Protein AF-S5U6A1-F1 (afdb_monomer_lite)

Sequence (228 aa):
MENITKESRNKNKINNNYIAGLVHADGTFTAPLIKGKNKLYINPRFILTQHIMNKDIINEIKRLLNDKGHIKYQTNNIMKYTITNIEDIIKIILPIFDKYQVRSNKYYSYLKFKLLVKIIYYEKPIYKSSLWLFTIILSRLINPNIKLSKQIRYLNKEEIKMIENKELPLDIDYKNIINKYCPELNIIIKDNNIPLNIYNNQIKIKNSQELNIDFIKGLFDSDGSNLV

InterPro domains:
  IPR004860 Homing endonuclease, LAGLIDADG domain [PF00961] (19-114)
  IPR027434 Homing endonuclease [G3DSA:3.10.28.10] (9-145)
  IPR027434 Homing endonuclease [SSF55608] (12-137)
  IPR051289 LAGLIDADG Homing Endonuclease [PTHR36181] (7-225)

pLDDT: mean 85.26, std 17.42, range [31.02, 98.75]

Organism: NCBI:txid49330

Structure (mmCIF, N/CA/C/O backbone):
data_AF-S5U6A1-F1
#
_entry.id   AF-S5U6A1-F1
#
loop_
_atom_site.group_PDB
_atom_site.id
_atom_site.type_symbol
_atom_site.label_atom_id
_atom_site.label_alt_id
_atom_site.label_comp_id
_atom_site.label_asym_id
_atom_site.label_entity_id
_atom_site.label_seq_id
_atom_site.pdbx_PDB_ins_code
_atom_site.Cartn_x
_atom_site.Cartn_y
_atom_site.Cartn_z
_atom_site.occupancy
_atom_site.B_iso_or_equiv
_atom_site.auth_seq_id
_atom_site.auth_comp_id
_atom_site.auth_asym_id
_atom_site.auth_atom_id
_atom_site.pdbx_PDB_model_num
ATOM 1 N N . MET A 1 1 ? 42.388 -3.725 -34.557 1.00 38.50 1 MET A N 1
ATOM 2 C CA . MET A 1 1 ? 41.781 -3.601 -33.215 1.00 38.50 1 MET A CA 1
ATOM 3 C C . MET A 1 1 ? 40.552 -2.733 -33.375 1.00 38.50 1 MET A C 1
ATOM 5 O O . MET A 1 1 ? 40.643 -1.515 -33.313 1.00 38.50 1 MET A O 1
ATOM 9 N N . GLU A 1 2 ? 39.449 -3.364 -33.765 1.00 31.61 2 GLU A N 1
ATOM 10 C CA . GLU A 1 2 ? 38.198 -2.677 -34.074 1.00 31.61 2 GLU A CA 1
ATOM 11 C C . GLU A 1 2 ? 37.438 -2.364 -32.790 1.00 31.61 2 GLU A C 1
ATOM 13 O O . GLU A 1 2 ? 37.335 -3.184 -31.878 1.00 31.61 2 GLU A O 1
ATOM 18 N N . ASN A 1 3 ? 36.945 -1.130 -32.741 1.00 33.66 3 ASN A N 1
ATOM 19 C CA . ASN A 1 3 ? 36.128 -0.583 -31.677 1.00 33.66 3 ASN A CA 1
ATOM 20 C C . ASN A 1 3 ? 34.895 -1.460 -31.455 1.00 33.66 3 ASN A C 1
ATOM 22 O O . ASN A 1 3 ? 34.027 -1.547 -32.324 1.00 33.66 3 ASN A O 1
ATOM 26 N N . ILE A 1 4 ? 34.808 -2.047 -30.261 1.00 41.88 4 ILE A N 1
ATOM 27 C CA . ILE A 1 4 ? 33.593 -2.670 -29.743 1.00 41.88 4 ILE A CA 1
ATOM 28 C C . ILE A 1 4 ? 32.562 -1.549 -29.618 1.00 41.88 4 ILE A C 1
ATOM 30 O O . ILE A 1 4 ? 32.569 -0.732 -28.694 1.00 41.88 4 ILE A O 1
ATOM 34 N N . THR A 1 5 ? 31.728 -1.460 -30.644 1.00 40.75 5 THR A N 1
ATOM 35 C CA . THR A 1 5 ? 30.550 -0.617 -30.698 1.00 40.75 5 THR A CA 1
ATOM 36 C C . THR A 1 5 ? 29.682 -0.927 -29.486 1.00 40.75 5 THR A C 1
ATOM 38 O O . THR A 1 5 ? 29.486 -2.086 -29.129 1.00 40.75 5 THR A O 1
ATOM 41 N N . LYS A 1 6 ? 29.171 0.134 -28.844 1.00 43.28 6 LYS A N 1
ATOM 42 C CA . LYS A 1 6 ? 28.025 0.075 -27.932 1.00 43.28 6 LYS A CA 1
ATOM 43 C C . LYS A 1 6 ? 27.010 -0.885 -28.538 1.00 43.28 6 LYS A C 1
A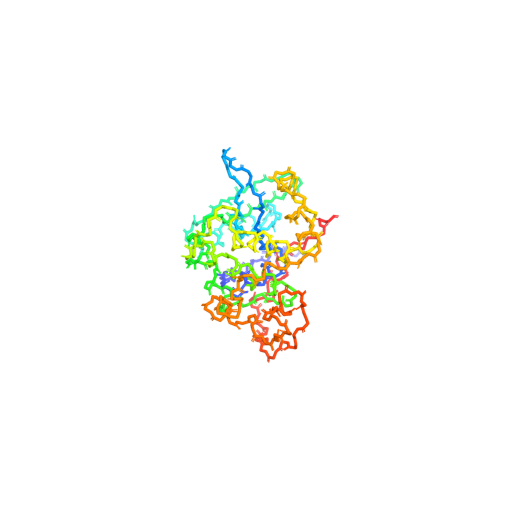TOM 45 O O . LYS A 1 6 ? 26.369 -0.523 -29.525 1.00 43.28 6 LYS A O 1
ATOM 50 N N . GLU A 1 7 ? 26.893 -2.078 -27.961 1.00 39.03 7 GLU A N 1
ATOM 51 C CA . GLU A 1 7 ? 25.826 -3.003 -28.298 1.00 39.03 7 GLU A CA 1
ATOM 52 C C . GLU A 1 7 ? 24.530 -2.203 -28.271 1.00 39.03 7 GLU A C 1
ATOM 54 O O . GLU A 1 7 ? 24.163 -1.580 -27.266 1.00 39.03 7 GLU A O 1
ATOM 59 N N . SER A 1 8 ? 23.870 -2.157 -29.423 1.00 36.78 8 SER A N 1
ATOM 60 C CA . SER A 1 8 ? 22.500 -1.710 -29.517 1.00 36.78 8 SER A CA 1
ATOM 61 C C . SER A 1 8 ? 21.725 -2.517 -28.486 1.00 36.78 8 SER A C 1
ATOM 63 O O . SER A 1 8 ? 21.493 -3.710 -28.691 1.00 36.78 8 SER A O 1
ATOM 65 N N . ARG A 1 9 ? 21.348 -1.894 -27.362 1.00 44.72 9 ARG A N 1
ATOM 66 C CA . ARG A 1 9 ? 20.332 -2.453 -26.474 1.00 44.72 9 ARG A CA 1
ATOM 67 C C . ARG A 1 9 ? 19.135 -2.707 -27.372 1.00 44.72 9 ARG A C 1
ATOM 69 O O . ARG A 1 9 ? 18.449 -1.759 -27.756 1.00 44.72 9 ARG A O 1
ATOM 76 N N . ASN A 1 10 ? 18.940 -3.962 -27.773 1.00 43.06 10 ASN A N 1
ATOM 77 C CA . ASN A 1 10 ? 17.713 -4.409 -28.401 1.00 43.06 10 ASN A CA 1
ATOM 78 C C . ASN A 1 10 ? 16.609 -3.843 -27.513 1.00 43.06 10 ASN A C 1
ATOM 80 O O . ASN A 1 10 ? 16.556 -4.191 -26.332 1.00 43.06 10 ASN A O 1
ATOM 84 N N . LYS A 1 11 ? 15.816 -2.897 -28.037 1.00 52.03 11 LYS A N 1
ATOM 85 C CA . LYS A 1 11 ? 14.650 -2.334 -27.350 1.00 52.03 11 LYS A CA 1
ATOM 86 C C . LYS A 1 11 ? 13.651 -3.474 -27.180 1.00 52.03 11 LYS A C 1
ATOM 88 O O . LYS A 1 11 ? 12.694 -3.602 -27.937 1.00 52.03 11 LYS A O 1
ATOM 93 N N . ASN A 1 12 ? 13.917 -4.355 -26.222 1.00 56.88 12 ASN A N 1
ATOM 94 C CA . ASN A 1 12 ? 12.962 -5.320 -25.734 1.00 56.88 12 ASN A CA 1
ATOM 95 C C . ASN A 1 12 ? 11.802 -4.480 -25.221 1.00 56.88 12 ASN A C 1
ATOM 97 O O . ASN A 1 12 ? 11.962 -3.705 -24.281 1.00 56.88 12 ASN A O 1
ATOM 101 N N . LYS A 1 13 ? 10.672 -4.565 -25.919 1.00 76.12 13 LYS A N 1
ATOM 102 C CA . LYS A 1 13 ? 9.464 -3.814 -25.601 1.00 76.12 13 LYS A CA 1
ATOM 103 C C . LYS A 1 13 ? 9.119 -4.057 -24.133 1.00 76.12 13 LYS A C 1
ATOM 105 O O . LYS A 1 13 ? 8.808 -5.193 -23.770 1.00 76.12 13 LYS A O 1
ATOM 110 N N . ILE A 1 14 ? 9.177 -3.012 -23.305 1.00 88.75 14 ILE A N 1
ATOM 111 C CA . ILE A 1 14 ? 8.782 -3.114 -21.902 1.00 88.75 14 ILE A CA 1
ATOM 112 C C . ILE A 1 14 ? 7.325 -3.578 -21.874 1.00 88.75 14 ILE A C 1
ATOM 114 O O . ILE A 1 14 ? 6.446 -2.993 -22.508 1.00 88.75 14 ILE A O 1
ATOM 118 N N . ASN A 1 15 ? 7.073 -4.678 -21.173 1.00 92.56 15 ASN A N 1
ATOM 119 C CA . ASN A 1 15 ? 5.747 -5.262 -21.031 1.00 92.56 15 ASN A CA 1
ATOM 120 C C . ASN A 1 15 ? 5.447 -5.562 -19.558 1.00 92.56 15 ASN A C 1
ATOM 122 O O . ASN A 1 15 ? 6.286 -5.374 -18.678 1.00 92.56 15 ASN A O 1
ATOM 126 N N . ASN A 1 16 ? 4.241 -6.043 -19.270 1.00 94.06 16 ASN A N 1
ATOM 127 C CA . ASN A 1 16 ? 3.821 -6.262 -17.887 1.00 94.06 16 ASN A CA 1
ATOM 128 C C . ASN A 1 16 ? 4.604 -7.380 -17.171 1.00 94.06 16 ASN A C 1
ATOM 130 O O . ASN A 1 16 ? 4.762 -7.298 -15.956 1.00 94.06 16 ASN A O 1
ATOM 134 N N . ASN A 1 17 ? 5.139 -8.382 -17.887 1.00 92.75 17 ASN A N 1
ATOM 135 C CA . ASN A 1 17 ? 6.039 -9.377 -17.285 1.00 92.75 17 ASN A CA 1
ATOM 136 C C . ASN A 1 17 ? 7.355 -8.723 -16.852 1.00 92.75 17 ASN A C 1
ATOM 138 O O . ASN A 1 17 ? 7.804 -8.949 -15.730 1.00 92.75 17 ASN A O 1
ATOM 142 N N . TYR A 1 18 ? 7.928 -7.871 -17.707 1.00 94.00 18 TYR A N 1
ATOM 143 C CA . TYR A 1 18 ? 9.113 -7.081 -17.377 1.00 94.00 18 TYR A CA 1
ATOM 144 C C . TYR A 1 18 ? 8.873 -6.166 -16.175 1.00 94.00 18 TYR A C 1
ATOM 146 O O . TYR A 1 18 ? 9.650 -6.181 -15.223 1.00 94.00 18 TYR A O 1
ATOM 154 N N . ILE A 1 19 ? 7.756 -5.430 -16.164 1.00 94.44 19 ILE A N 1
ATOM 155 C CA . ILE A 1 19 ? 7.379 -4.572 -15.031 1.00 94.44 19 ILE A CA 1
ATOM 156 C C . ILE A 1 19 ? 7.241 -5.404 -13.752 1.00 94.44 19 ILE A C 1
ATOM 158 O O . ILE A 1 19 ? 7.715 -4.980 -12.700 1.00 94.44 19 ILE A O 1
ATOM 162 N N . ALA A 1 20 ? 6.638 -6.595 -13.823 1.00 94.00 20 ALA A N 1
ATOM 163 C CA . ALA A 1 20 ? 6.532 -7.489 -12.675 1.00 94.00 20 ALA A CA 1
ATOM 164 C C . ALA A 1 20 ? 7.900 -7.954 -12.159 1.00 94.00 20 ALA A C 1
ATOM 166 O O . ALA A 1 20 ? 8.097 -7.983 -10.944 1.00 94.00 20 ALA A O 1
ATOM 167 N N . GLY A 1 21 ? 8.849 -8.249 -13.051 1.00 93.19 21 GLY A N 1
ATOM 168 C CA . GLY A 1 21 ? 10.236 -8.568 -12.702 1.00 93.19 21 GLY A CA 1
ATOM 169 C C . GLY A 1 21 ? 10.947 -7.415 -12.000 1.00 93.19 21 GLY A C 1
ATOM 170 O O . GLY A 1 21 ? 11.469 -7.574 -10.897 1.00 93.19 21 GLY A O 1
ATOM 171 N N . LEU A 1 22 ? 10.867 -6.222 -12.587 1.00 93.62 22 LEU A N 1
ATOM 172 C CA . LEU A 1 22 ? 11.492 -5.016 -12.049 1.00 93.62 22 LEU A CA 1
ATOM 173 C C . LEU A 1 22 ? 10.898 -4.618 -10.693 1.00 93.62 22 LEU A C 1
ATOM 175 O O . LEU A 1 22 ? 11.612 -4.291 -9.748 1.00 93.62 22 LEU A O 1
ATOM 179 N N . VAL A 1 23 ? 9.575 -4.714 -10.546 1.00 94.62 23 VAL A N 1
ATOM 180 C CA . VAL A 1 23 ? 8.892 -4.481 -9.267 1.00 94.62 23 VAL A CA 1
ATOM 181 C C . VAL A 1 23 ? 9.217 -5.579 -8.262 1.00 94.62 23 VAL A C 1
ATOM 183 O O . VAL A 1 23 ? 9.307 -5.295 -7.064 1.00 94.62 23 VAL A O 1
ATOM 186 N N . HIS A 1 24 ? 9.429 -6.820 -8.706 1.00 92.44 24 HIS A N 1
ATOM 187 C CA . HIS A 1 24 ? 9.859 -7.899 -7.824 1.00 92.44 24 HIS A CA 1
ATOM 188 C C . HIS A 1 24 ? 11.199 -7.593 -7.151 1.00 92.44 24 HIS A C 1
ATOM 190 O O . HIS A 1 24 ? 11.307 -7.832 -5.949 1.00 92.44 24 HIS A O 1
ATOM 196 N N . ALA A 1 25 ? 12.139 -6.969 -7.857 1.00 91.19 25 ALA A N 1
ATOM 197 C CA . ALA A 1 25 ? 13.358 -6.440 -7.257 1.00 91.19 25 ALA A CA 1
ATOM 198 C C . ALA A 1 25 ? 13.114 -5.137 -6.478 1.00 91.19 25 ALA A C 1
ATOM 200 O O . ALA A 1 25 ? 13.049 -5.162 -5.249 1.00 91.19 25 ALA A O 1
ATOM 201 N N . ASP A 1 26 ? 12.834 -4.029 -7.167 1.00 92.25 26 ASP A N 1
ATOM 202 C CA . ASP A 1 26 ? 12.970 -2.672 -6.603 1.00 92.25 26 ASP A CA 1
ATOM 203 C C . ASP A 1 26 ? 11.634 -1.948 -6.348 1.00 92.25 26 ASP A C 1
ATOM 205 O O . ASP A 1 26 ? 11.569 -0.790 -5.914 1.00 92.25 26 ASP A O 1
ATOM 209 N N . GLY A 1 27 ? 10.522 -2.636 -6.600 1.00 94.88 27 GLY A N 1
ATOM 210 C CA . GLY A 1 27 ? 9.183 -2.135 -6.321 1.00 94.88 27 GLY A CA 1
ATOM 211 C C . GLY A 1 27 ? 8.777 -2.262 -4.852 1.00 94.88 27 GLY A C 1
ATOM 212 O O . GLY A 1 27 ? 9.152 -3.201 -4.150 1.00 94.88 27 GLY A O 1
ATOM 213 N N . THR A 1 28 ? 7.953 -1.332 -4.380 1.00 95.38 28 THR A N 1
ATOM 214 C CA . THR A 1 28 ? 7.410 -1.295 -3.020 1.00 95.38 28 THR A CA 1
ATOM 215 C C . THR A 1 28 ? 5.904 -1.045 -3.053 1.00 95.38 28 THR A C 1
ATOM 217 O O . THR A 1 28 ? 5.439 -0.038 -3.589 1.00 95.38 28 THR A O 1
ATOM 220 N N . PHE A 1 29 ? 5.148 -1.927 -2.398 1.00 96.88 29 PHE A N 1
ATOM 221 C CA . PHE A 1 29 ? 3.757 -1.689 -2.018 1.00 96.88 29 PHE A CA 1
ATOM 222 C C . PHE A 1 29 ? 3.731 -1.218 -0.566 1.00 96.88 29 PHE A C 1
ATOM 224 O O . PHE A 1 29 ? 4.285 -1.876 0.311 1.00 96.88 29 PHE A O 1
ATOM 231 N N . THR A 1 30 ? 3.127 -0.067 -0.285 1.00 96.31 30 THR A N 1
ATOM 232 C CA . THR A 1 30 ? 3.070 0.478 1.078 1.00 96.31 30 THR A CA 1
ATOM 233 C C . THR A 1 30 ? 1.813 1.304 1.285 1.00 96.31 30 THR A C 1
ATOM 235 O O . THR A 1 30 ? 1.191 1.747 0.328 1.00 96.31 30 THR A O 1
ATOM 238 N N . ALA A 1 31 ? 1.417 1.524 2.532 1.00 96.44 31 ALA A N 1
ATOM 239 C CA . ALA A 1 31 ? 0.225 2.296 2.852 1.00 96.44 31 ALA A CA 1
ATOM 240 C C . ALA A 1 31 ? 0.443 3.112 4.139 1.00 96.44 31 ALA A C 1
ATOM 242 O O . ALA A 1 31 ? -0.136 2.800 5.174 1.00 96.44 31 ALA A O 1
ATOM 243 N N . PRO A 1 32 ? 1.332 4.122 4.131 1.00 95.12 32 PRO A N 1
ATOM 244 C CA . PRO A 1 32 ? 1.656 4.883 5.333 1.00 95.12 32 PRO A CA 1
ATOM 245 C C . PRO A 1 32 ? 0.431 5.557 5.966 1.00 95.12 32 PRO A C 1
ATOM 247 O O . PRO A 1 32 ? -0.435 6.092 5.269 1.00 95.12 32 PRO A O 1
ATOM 250 N N . LEU A 1 33 ? 0.427 5.600 7.301 1.00 95.19 33 LEU A N 1
ATOM 251 C CA . LEU A 1 33 ? -0.493 6.410 8.097 1.00 95.19 33 LEU A CA 1
ATOM 252 C C . LEU A 1 33 ? -0.087 7.884 8.023 1.00 95.19 33 LEU A C 1
ATOM 254 O O . LEU A 1 33 ? 1.026 8.247 8.421 1.00 95.19 33 LEU A O 1
ATOM 258 N N . ILE A 1 34 ? -0.998 8.722 7.536 1.00 94.94 34 ILE A N 1
ATOM 259 C CA . ILE A 1 34 ? -0.814 10.161 7.343 1.00 94.94 34 ILE A CA 1
ATOM 260 C C . ILE A 1 34 ? -1.782 10.923 8.245 1.00 94.94 34 ILE A C 1
ATOM 262 O O . ILE A 1 34 ? -2.936 10.529 8.419 1.00 94.94 34 ILE A O 1
ATOM 266 N N . LYS A 1 35 ? -1.318 12.047 8.798 1.00 94.88 35 LYS A N 1
ATOM 267 C CA . LYS A 1 35 ? -2.169 12.987 9.523 1.00 94.88 35 LYS A CA 1
ATOM 268 C C . LYS A 1 35 ? -2.724 14.039 8.574 1.00 94.88 35 LYS A C 1
ATOM 270 O O . LYS A 1 35 ? -1.972 14.807 7.985 1.00 94.88 35 LYS A O 1
ATOM 275 N N . GLY A 1 36 ? -4.045 14.048 8.429 1.00 92.88 36 GLY A N 1
ATOM 276 C CA . GLY A 1 36 ? -4.786 15.168 7.859 1.00 92.88 36 GLY A CA 1
ATOM 277 C C . GLY A 1 36 ? -5.153 16.193 8.932 1.00 92.88 36 GLY A C 1
ATOM 278 O O . GLY A 1 36 ? -4.725 16.087 10.081 1.00 92.88 36 GLY A O 1
ATOM 279 N N . LYS A 1 37 ? -5.998 17.161 8.561 1.00 90.94 37 LYS A N 1
ATOM 280 C CA . LYS A 1 37 ? -6.431 18.248 9.456 1.00 90.94 37 LYS A CA 1
ATOM 281 C C . LYS A 1 37 ? -7.096 17.720 10.736 1.00 90.94 37 LYS A C 1
ATOM 283 O O . LYS A 1 37 ? -6.652 18.041 11.829 1.00 90.94 37 LYS A O 1
ATOM 288 N N . ASN A 1 38 ? -8.091 16.840 10.582 1.00 91.00 38 ASN A N 1
ATOM 289 C CA . ASN A 1 38 ? -8.926 16.358 11.696 1.00 91.00 38 ASN A CA 1
ATOM 290 C C . ASN A 1 38 ? -8.877 14.837 11.904 1.00 91.00 38 ASN A C 1
ATOM 292 O O . ASN A 1 38 ? -9.466 14.322 12.847 1.00 91.00 38 ASN A O 1
ATOM 296 N N . LYS A 1 39 ? -8.214 14.096 11.011 1.00 94.50 39 LYS A N 1
ATOM 297 C CA . LYS A 1 39 ? -8.206 12.630 11.035 1.00 94.50 39 LYS A CA 1
ATOM 298 C C . LYS A 1 39 ? -6.884 12.065 10.559 1.00 94.50 39 LYS A C 1
ATOM 300 O O . LYS A 1 39 ? -6.174 12.696 9.771 1.00 94.50 39 LYS A O 1
ATOM 305 N N . LEU A 1 40 ? -6.588 10.853 11.004 1.00 95.50 40 LEU A N 1
ATOM 306 C CA . LEU A 1 40 ? -5.553 10.030 10.398 1.00 95.50 40 LEU A CA 1
ATOM 307 C C . LEU A 1 40 ? -6.178 9.157 9.311 1.00 95.50 40 LEU A C 1
ATOM 309 O O . LEU A 1 40 ? -7.296 8.659 9.459 1.00 95.50 40 LEU A O 1
ATOM 313 N N . TYR A 1 41 ? -5.446 8.958 8.228 1.00 94.81 41 TYR A N 1
ATOM 314 C CA . TYR A 1 41 ? -5.879 8.102 7.135 1.00 94.81 41 TYR A CA 1
ATOM 315 C C . TYR A 1 41 ? -4.695 7.351 6.544 1.00 94.81 41 TYR A C 1
ATOM 317 O O . TYR A 1 41 ? -3.545 7.792 6.612 1.00 94.81 41 TYR A O 1
ATOM 325 N N . ILE A 1 42 ? -4.996 6.201 5.958 1.00 96.38 42 ILE A N 1
ATOM 326 C CA . ILE A 1 42 ? -4.030 5.404 5.224 1.00 96.38 42 ILE A CA 1
ATOM 327 C C . ILE A 1 42 ? -3.924 5.939 3.798 1.00 96.38 42 ILE A C 1
ATOM 329 O O . ILE A 1 42 ? -4.933 6.194 3.143 1.00 96.38 42 ILE A O 1
ATOM 333 N N . ASN A 1 43 ? -2.695 6.115 3.314 1.00 96.69 43 ASN A N 1
ATOM 334 C CA . ASN A 1 43 ? -2.421 6.557 1.952 1.00 96.69 43 ASN A CA 1
ATOM 335 C C . ASN A 1 43 ? -1.671 5.458 1.186 1.00 96.69 43 ASN A C 1
ATOM 337 O O . ASN A 1 43 ? -0.445 5.417 1.276 1.00 96.69 43 ASN A O 1
ATOM 341 N N . PRO A 1 44 ? -2.369 4.566 0.459 1.00 98.12 44 PRO A N 1
ATOM 342 C CA . PRO A 1 44 ? -1.736 3.525 -0.347 1.00 98.12 44 PRO A CA 1
ATOM 343 C C . PRO A 1 44 ? -0.808 4.111 -1.415 1.00 98.12 44 PRO A C 1
ATOM 345 O O . PRO A 1 44 ? -1.119 5.130 -2.032 1.00 98.12 44 PRO A O 1
ATOM 348 N N . ARG A 1 45 ? 0.340 3.468 -1.630 1.00 98.12 45 ARG A N 1
ATOM 349 C CA . ARG A 1 45 ? 1.347 3.854 -2.618 1.00 98.12 45 ARG A CA 1
ATOM 350 C C . ARG A 1 45 ? 1.938 2.621 -3.279 1.00 98.12 45 ARG A C 1
ATOM 352 O O . ARG A 1 45 ? 2.384 1.696 -2.599 1.00 98.12 45 ARG A O 1
ATOM 359 N N . PHE A 1 46 ? 2.006 2.680 -4.598 1.00 98.38 46 PHE A N 1
ATOM 360 C CA . PHE A 1 46 ? 2.927 1.880 -5.388 1.00 98.38 46 PHE A CA 1
ATOM 361 C C . PHE A 1 46 ? 4.149 2.742 -5.704 1.00 98.38 46 PHE A C 1
ATOM 363 O O . PHE A 1 46 ? 3.993 3.882 -6.151 1.00 98.38 46 PHE A O 1
ATOM 370 N N . ILE A 1 47 ? 5.345 2.228 -5.427 1.00 97.94 47 ILE A N 1
ATOM 371 C CA . ILE A 1 47 ? 6.608 2.942 -5.629 1.00 97.94 47 ILE A CA 1
ATOM 372 C C . ILE A 1 47 ? 7.569 2.030 -6.379 1.00 97.94 47 ILE A C 1
ATOM 374 O O . ILE A 1 47 ? 7.758 0.887 -5.981 1.00 97.94 47 ILE A O 1
ATOM 378 N N . LEU A 1 48 ? 8.223 2.557 -7.404 1.00 96.75 48 LEU A N 1
ATOM 379 C CA . LEU A 1 48 ? 9.380 1.942 -8.037 1.00 96.75 48 LEU A CA 1
ATOM 380 C C . LEU A 1 48 ? 10.589 2.859 -7.831 1.00 96.75 48 LEU A C 1
ATOM 382 O O . LEU A 1 48 ? 10.536 4.039 -8.187 1.00 96.75 48 LEU A O 1
ATOM 386 N N . THR A 1 49 ? 11.640 2.338 -7.200 1.00 95.31 49 THR A N 1
ATOM 387 C CA . THR A 1 49 ? 12.874 3.086 -6.908 1.00 95.31 49 THR A CA 1
ATOM 388 C C . THR A 1 49 ? 13.956 2.664 -7.892 1.00 95.31 49 THR A C 1
ATOM 390 O O . THR A 1 49 ? 14.124 1.471 -8.097 1.00 95.31 49 THR A O 1
ATOM 393 N N . GLN A 1 50 ? 14.670 3.612 -8.501 1.00 93.81 50 GLN A N 1
ATOM 394 C CA . GLN A 1 50 ? 15.752 3.325 -9.454 1.00 93.81 50 GLN A CA 1
ATOM 395 C C . GLN A 1 50 ? 16.841 4.390 -9.442 1.00 93.81 50 GLN A C 1
ATOM 397 O O . GLN A 1 50 ? 16.591 5.522 -9.017 1.00 93.81 50 GLN A O 1
ATOM 402 N N . HIS A 1 51 ? 18.026 4.055 -9.954 1.00 93.75 51 HIS A N 1
ATOM 403 C CA . HIS A 1 51 ? 19.051 5.043 -10.252 1.00 93.75 51 HIS A CA 1
ATOM 404 C C . HIS A 1 51 ? 18.602 5.958 -11.403 1.00 93.75 51 HIS A C 1
ATOM 406 O O . HIS A 1 51 ? 17.920 5.535 -12.338 1.00 93.75 51 HIS A O 1
ATOM 412 N N . ILE A 1 52 ? 18.996 7.233 -11.376 1.00 93.81 52 ILE A N 1
ATOM 413 C CA . ILE A 1 52 ? 18.608 8.230 -12.394 1.00 93.81 52 ILE A CA 1
ATOM 414 C C . ILE A 1 52 ? 19.050 7.857 -13.815 1.00 93.81 52 ILE A C 1
ATOM 416 O O . ILE A 1 52 ? 18.442 8.325 -14.774 1.00 93.81 52 ILE A O 1
ATOM 420 N N . MET A 1 53 ? 20.071 7.007 -13.965 1.00 92.44 53 MET A N 1
ATOM 421 C CA . MET A 1 53 ? 20.527 6.527 -15.278 1.00 92.44 53 MET A CA 1
ATOM 422 C C . MET A 1 53 ? 19.480 5.646 -15.973 1.00 92.44 53 MET A C 1
ATOM 424 O O . MET A 1 53 ? 19.464 5.579 -17.198 1.00 92.44 53 MET A O 1
ATOM 428 N N . ASN A 1 54 ? 18.549 5.057 -15.215 1.00 91.88 54 ASN A N 1
ATOM 429 C CA . ASN A 1 54 ? 17.441 4.252 -15.734 1.00 91.88 54 ASN A CA 1
ATOM 430 C C . ASN A 1 54 ? 16.164 5.088 -15.962 1.00 91.88 54 ASN A C 1
ATOM 432 O O . ASN A 1 54 ? 15.056 4.553 -16.044 1.00 91.88 54 ASN A O 1
ATOM 436 N N . LYS A 1 55 ? 16.283 6.422 -16.070 1.00 93.81 55 LYS A N 1
ATOM 437 C CA . LYS A 1 55 ? 15.147 7.347 -16.262 1.00 93.81 55 LYS A CA 1
ATOM 438 C C . LYS A 1 55 ? 14.299 7.010 -17.483 1.00 93.81 55 LYS A C 1
ATOM 440 O O . LYS A 1 55 ? 13.078 7.135 -17.416 1.00 93.81 55 LYS A O 1
ATOM 445 N N . ASP A 1 56 ? 14.916 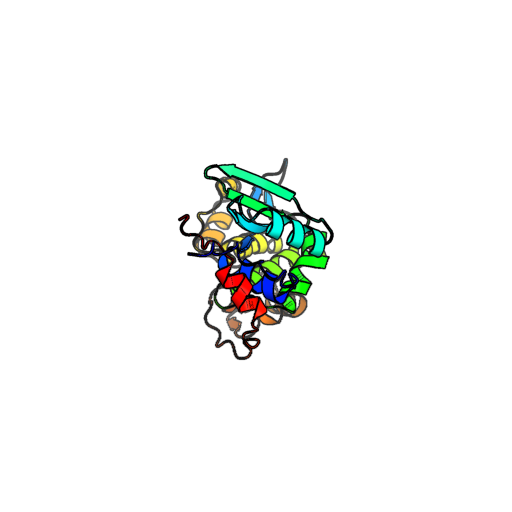6.565 -18.570 1.00 93.56 56 ASP A N 1
ATOM 446 C CA . ASP A 1 56 ? 14.187 6.236 -19.796 1.00 93.56 56 ASP A CA 1
ATOM 447 C C . ASP A 1 56 ? 13.269 5.022 -19.612 1.00 93.56 56 ASP A C 1
ATOM 449 O O . ASP A 1 56 ? 12.113 5.073 -20.036 1.00 93.56 56 ASP A O 1
ATOM 453 N N . ILE A 1 57 ? 13.730 4.000 -18.878 1.00 93.19 57 ILE A N 1
ATOM 454 C CA . ILE A 1 57 ? 12.927 2.830 -18.486 1.00 93.19 57 ILE A CA 1
ATOM 455 C C . ILE A 1 57 ? 11.738 3.286 -17.636 1.00 93.19 57 ILE A C 1
ATOM 457 O O . ILE A 1 57 ? 10.594 2.930 -17.913 1.00 93.19 57 ILE A O 1
ATOM 461 N N . ILE A 1 58 ? 11.978 4.136 -16.633 1.00 95.56 58 ILE A N 1
ATOM 462 C CA . ILE A 1 58 ? 10.910 4.647 -15.764 1.00 95.56 58 ILE A CA 1
ATOM 463 C C . ILE A 1 58 ? 9.890 5.494 -16.537 1.00 95.56 58 ILE A C 1
ATOM 465 O O . ILE A 1 58 ? 8.688 5.376 -16.293 1.00 95.56 58 ILE A O 1
ATOM 469 N N . ASN A 1 59 ? 10.331 6.318 -17.488 1.00 96.19 59 ASN A N 1
ATOM 470 C CA . ASN A 1 59 ? 9.429 7.090 -18.341 1.00 96.19 59 ASN A CA 1
ATOM 471 C C . ASN A 1 59 ? 8.593 6.186 -19.255 1.00 96.19 59 ASN A C 1
ATOM 473 O O . ASN A 1 59 ? 7.410 6.450 -19.459 1.00 96.19 59 ASN A O 1
ATOM 477 N N . GLU A 1 60 ? 9.174 5.117 -19.798 1.00 95.56 60 GLU A N 1
ATOM 478 C CA . GLU A 1 60 ? 8.441 4.145 -20.610 1.00 95.56 60 GLU A CA 1
ATOM 479 C C . GLU A 1 60 ? 7.409 3.371 -19.787 1.00 95.56 60 GLU A C 1
ATOM 481 O O . GLU A 1 60 ? 6.255 3.272 -20.203 1.00 95.56 60 GLU A O 1
ATOM 486 N N . ILE A 1 61 ? 7.771 2.933 -18.580 1.00 96.12 61 ILE A N 1
ATOM 487 C CA . ILE A 1 61 ? 6.830 2.327 -17.630 1.00 96.12 61 ILE A CA 1
ATOM 488 C C . ILE A 1 61 ? 5.699 3.302 -17.301 1.00 96.12 61 ILE A C 1
ATOM 490 O O . ILE A 1 61 ? 4.533 2.921 -17.334 1.00 96.12 61 ILE A O 1
ATOM 494 N N . LYS A 1 62 ? 6.007 4.575 -17.031 1.00 97.00 62 LYS A N 1
ATOM 495 C CA . LYS A 1 62 ? 4.984 5.591 -16.756 1.00 97.00 62 LYS A CA 1
ATOM 496 C C . LYS A 1 62 ? 4.001 5.748 -17.925 1.00 97.00 62 LYS A C 1
ATOM 498 O O . LYS A 1 62 ? 2.799 5.809 -17.672 1.00 97.00 62 LYS A O 1
ATOM 503 N N . ARG A 1 63 ? 4.481 5.750 -19.175 1.00 95.94 63 ARG A N 1
ATOM 504 C CA . ARG A 1 63 ? 3.617 5.782 -20.371 1.00 95.94 63 ARG A CA 1
ATOM 505 C C . ARG A 1 63 ? 2.725 4.545 -20.467 1.00 95.94 63 ARG A C 1
ATOM 507 O O . ARG A 1 63 ? 1.529 4.675 -20.702 1.00 95.94 63 ARG A O 1
ATOM 514 N N . LEU A 1 64 ? 3.277 3.352 -20.226 1.00 94.69 64 LEU A N 1
ATOM 515 C CA . LEU A 1 64 ? 2.507 2.098 -20.193 1.00 94.69 64 LEU A CA 1
ATOM 516 C C . LEU A 1 64 ? 1.444 2.084 -19.086 1.00 94.69 64 LEU A C 1
ATOM 518 O O . LEU A 1 64 ? 0.432 1.398 -19.201 1.00 94.69 64 LEU A O 1
ATOM 522 N N . LEU A 1 65 ? 1.654 2.867 -18.029 1.00 95.69 65 LEU A N 1
ATOM 523 C CA . LEU A 1 65 ? 0.717 3.073 -16.928 1.00 95.69 65 LEU A CA 1
ATOM 524 C C . LEU A 1 65 ? -0.140 4.337 -17.126 1.00 95.69 65 LEU A C 1
ATOM 526 O O . LEU A 1 65 ? -0.529 4.988 -16.153 1.00 95.69 65 LEU A O 1
ATOM 530 N N . ASN A 1 66 ? -0.443 4.676 -18.385 1.00 96.19 66 ASN A N 1
ATOM 531 C CA . ASN A 1 66 ? -1.334 5.766 -18.798 1.00 96.19 66 ASN A CA 1
ATOM 532 C C . ASN A 1 66 ? -0.942 7.134 -18.223 1.00 96.19 66 ASN A C 1
ATOM 534 O O . ASN A 1 66 ? -1.796 7.912 -17.789 1.00 96.19 66 ASN A O 1
ATOM 538 N N . ASP A 1 67 ? 0.364 7.384 -18.130 1.00 97.38 67 ASP A N 1
ATOM 539 C CA . ASP A 1 67 ? 0.952 8.607 -17.590 1.00 97.38 67 ASP A CA 1
ATOM 540 C C . ASP A 1 67 ? 0.466 8.972 -16.178 1.00 97.38 67 ASP A C 1
ATOM 542 O O . ASP A 1 67 ? 0.544 10.128 -15.747 1.00 97.38 67 ASP A O 1
ATOM 546 N N . LYS A 1 68 ? 0.052 7.978 -15.383 1.00 98.00 68 LYS A N 1
ATOM 547 C CA . LYS A 1 68 ? -0.336 8.174 -13.980 1.00 98.00 68 LYS A CA 1
ATOM 548 C C . LYS A 1 68 ? 0.866 8.258 -13.048 1.00 98.00 68 LYS A C 1
ATOM 550 O O . LYS A 1 68 ? 1.990 7.895 -13.404 1.00 98.00 68 LYS A O 1
ATOM 555 N N . GLY A 1 69 ? 0.638 8.792 -11.850 1.00 97.56 69 GLY A N 1
ATOM 556 C CA . GLY A 1 69 ? 1.676 8.994 -10.837 1.00 97.56 69 GLY A CA 1
ATOM 557 C C . GLY A 1 69 ? 2.685 10.096 -11.171 1.00 97.56 69 GLY A C 1
ATOM 558 O O . GLY A 1 69 ? 2.534 10.845 -12.134 1.00 97.56 69 GLY A O 1
ATOM 559 N N . HIS A 1 70 ? 3.739 10.196 -10.370 1.00 98.00 70 HIS A N 1
ATOM 560 C CA . HIS A 1 70 ? 4.786 11.212 -10.497 1.00 98.00 70 HIS A CA 1
ATOM 561 C C . HIS A 1 70 ? 6.172 10.614 -10.251 1.00 98.00 70 HIS A C 1
ATOM 563 O O . HIS A 1 70 ? 6.303 9.587 -9.588 1.00 98.00 70 HIS A O 1
ATOM 569 N N . ILE A 1 71 ? 7.207 11.271 -10.774 1.00 98.06 71 ILE A N 1
ATOM 570 C CA . ILE A 1 71 ? 8.608 10.914 -10.537 1.00 98.06 71 ILE A CA 1
ATOM 571 C C . ILE A 1 71 ? 9.203 11.967 -9.606 1.00 98.06 71 ILE A C 1
ATOM 573 O O . ILE A 1 71 ? 9.112 13.162 -9.880 1.00 98.06 71 ILE A O 1
ATOM 577 N N . LYS A 1 72 ? 9.808 11.527 -8.504 1.00 97.56 72 LYS A N 1
ATOM 578 C CA . LYS A 1 72 ? 10.537 12.392 -7.575 1.00 97.56 72 LYS A CA 1
ATOM 579 C C . LYS A 1 72 ? 12.002 11.979 -7.522 1.00 97.56 72 LYS A C 1
ATOM 581 O O . LYS A 1 72 ? 12.298 10.826 -7.224 1.00 97.56 72 LYS A O 1
ATOM 586 N N . TYR A 1 73 ? 12.898 12.931 -7.746 1.00 95.94 73 TYR A N 1
ATOM 587 C CA . TYR A 1 73 ? 14.335 12.744 -7.560 1.00 95.94 73 TYR A CA 1
ATOM 588 C C . TYR A 1 73 ? 14.697 12.883 -6.077 1.00 95.94 73 TYR A C 1
ATOM 590 O O . TYR A 1 73 ? 14.117 13.693 -5.348 1.00 95.94 73 TYR A O 1
ATOM 598 N N . GLN A 1 74 ? 15.615 12.042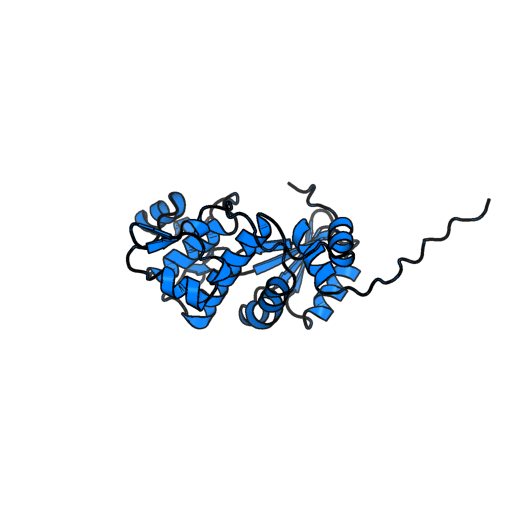 -5.621 1.00 92.88 74 GLN A N 1
ATOM 599 C CA . GLN A 1 74 ? 16.174 12.034 -4.276 1.00 92.88 74 GLN A CA 1
ATOM 600 C C . GLN A 1 74 ? 17.692 12.241 -4.353 1.00 92.88 74 GLN A C 1
ATOM 602 O O . GLN A 1 74 ? 18.273 12.307 -5.436 1.00 92.88 74 GLN A O 1
ATOM 607 N N . THR A 1 75 ? 18.336 12.362 -3.196 1.00 90.50 75 THR A N 1
ATOM 608 C CA . THR A 1 75 ? 19.798 12.373 -3.098 1.00 90.50 75 THR A CA 1
ATOM 609 C C . THR A 1 75 ? 20.391 11.045 -3.588 1.00 90.50 75 THR A C 1
ATOM 611 O O . THR A 1 75 ? 19.675 10.053 -3.738 1.00 90.50 75 THR A O 1
ATOM 614 N N . ASN A 1 76 ? 21.705 11.023 -3.821 1.00 90.81 76 ASN A N 1
ATOM 615 C CA . ASN A 1 76 ? 22.463 9.833 -4.232 1.00 90.81 76 ASN A CA 1
ATOM 616 C C . ASN A 1 76 ? 22.020 9.246 -5.577 1.00 90.81 76 ASN A C 1
ATOM 618 O O . ASN A 1 76 ? 22.037 8.034 -5.755 1.00 90.81 76 ASN A O 1
ATOM 622 N N . ASN A 1 77 ? 21.618 10.103 -6.523 1.00 93.00 77 ASN A N 1
ATOM 623 C CA . ASN A 1 77 ? 21.238 9.683 -7.872 1.00 93.00 77 ASN A CA 1
ATOM 624 C C . ASN A 1 77 ? 20.079 8.672 -7.899 1.00 93.00 77 ASN A C 1
ATOM 626 O O . ASN A 1 77 ? 19.994 7.839 -8.798 1.00 93.00 77 ASN A O 1
ATOM 630 N N . ILE A 1 78 ? 19.152 8.773 -6.944 1.00 94.25 78 ILE A N 1
ATOM 631 C CA . ILE A 1 78 ? 17.954 7.930 -6.866 1.00 94.25 78 ILE A CA 1
ATOM 632 C C . ILE A 1 78 ? 16.740 8.708 -7.379 1.00 94.25 78 ILE A C 1
ATOM 634 O O . ILE A 1 78 ? 16.555 9.886 -7.076 1.00 94.25 78 ILE A O 1
ATOM 638 N N . MET A 1 79 ? 15.845 8.034 -8.089 1.00 96.06 79 MET A N 1
ATOM 639 C CA . MET A 1 79 ? 14.498 8.508 -8.387 1.00 96.06 79 MET A CA 1
ATOM 640 C C . MET A 1 79 ? 13.443 7.516 -7.900 1.00 96.06 79 MET A C 1
ATOM 642 O O . MET A 1 79 ? 13.673 6.312 -7.801 1.00 96.06 79 MET A O 1
ATOM 646 N N . LYS A 1 80 ? 12.255 8.040 -7.606 1.00 97.50 80 LYS A N 1
ATOM 647 C CA . LYS A 1 80 ? 11.081 7.261 -7.219 1.00 97.50 80 LYS A CA 1
ATOM 648 C C . LYS A 1 80 ? 9.917 7.597 -8.121 1.00 97.50 80 LYS A C 1
ATOM 650 O O . LYS A 1 80 ? 9.402 8.714 -8.073 1.00 97.50 80 LYS A O 1
ATOM 655 N N . TYR A 1 81 ? 9.469 6.618 -8.891 1.00 98.25 81 TYR A N 1
ATOM 656 C CA . TYR A 1 81 ? 8.190 6.682 -9.573 1.00 98.25 81 TYR A CA 1
ATOM 657 C C . TYR A 1 81 ? 7.089 6.203 -8.630 1.00 98.25 81 TYR A C 1
ATOM 659 O O . TYR A 1 81 ? 7.170 5.106 -8.088 1.00 98.25 81 TYR A O 1
ATOM 667 N N . THR A 1 82 ? 6.092 7.048 -8.377 1.00 98.50 82 THR A N 1
ATOM 668 C CA . THR A 1 82 ? 5.079 6.819 -7.344 1.00 98.50 82 THR A CA 1
ATOM 669 C C . THR A 1 82 ? 3.671 7.047 -7.879 1.00 98.50 82 THR A C 1
ATOM 671 O O . THR A 1 82 ? 3.366 8.118 -8.406 1.00 98.50 82 THR A O 1
ATOM 674 N N . ILE A 1 83 ? 2.779 6.083 -7.649 1.00 98.69 83 ILE A N 1
ATOM 675 C CA . ILE A 1 83 ? 1.330 6.232 -7.836 1.00 98.69 83 ILE A CA 1
ATOM 676 C C . ILE A 1 83 ? 0.659 6.187 -6.460 1.00 98.69 83 ILE A C 1
ATOM 678 O O . ILE A 1 83 ? 0.806 5.215 -5.718 1.00 98.69 83 ILE A O 1
ATOM 682 N N . THR A 1 84 ? -0.064 7.256 -6.117 1.00 98.19 84 THR A N 1
ATOM 683 C CA . THR A 1 84 ? -0.773 7.417 -4.831 1.00 98.19 84 THR A CA 1
ATOM 684 C C . THR A 1 84 ? -2.282 7.606 -4.972 1.00 98.19 84 THR A C 1
ATOM 686 O O . THR A 1 84 ? -3.000 7.504 -3.978 1.00 98.19 84 THR A O 1
ATOM 689 N N . ASN A 1 85 ? -2.779 7.921 -6.171 1.00 98.38 85 ASN A N 1
ATOM 690 C CA . ASN A 1 85 ? -4.211 8.049 -6.408 1.00 98.38 85 ASN A CA 1
ATOM 691 C C . ASN A 1 85 ? -4.854 6.656 -6.323 1.00 98.38 85 ASN A C 1
ATOM 693 O O . ASN A 1 85 ? -4.440 5.734 -7.024 1.00 98.38 85 ASN A O 1
ATOM 697 N N . ILE A 1 86 ? -5.847 6.498 -5.446 1.00 98.25 86 ILE A N 1
ATOM 698 C CA . ILE A 1 86 ? -6.442 5.187 -5.167 1.00 98.25 86 ILE A CA 1
ATOM 699 C C . ILE A 1 86 ? -7.192 4.603 -6.371 1.00 98.25 86 ILE A C 1
ATOM 701 O O . ILE A 1 86 ? -7.175 3.389 -6.559 1.00 98.25 86 ILE A O 1
ATOM 705 N N . GLU A 1 87 ? -7.792 5.445 -7.214 1.00 98.25 87 GLU A N 1
ATOM 706 C CA . GLU A 1 87 ? -8.458 4.985 -8.433 1.00 98.25 87 GLU A CA 1
ATOM 707 C C . GLU A 1 87 ? -7.455 4.476 -9.458 1.00 98.25 87 GLU A C 1
ATOM 709 O O . GLU A 1 87 ? -7.676 3.414 -10.032 1.00 98.25 87 GLU A O 1
ATOM 714 N N . ASP A 1 88 ? -6.341 5.185 -9.652 1.00 98.44 88 ASP A N 1
ATOM 715 C CA . ASP A 1 88 ? -5.269 4.731 -10.542 1.00 98.44 88 ASP A CA 1
ATOM 716 C C . ASP A 1 88 ? -4.678 3.403 -10.037 1.00 98.44 88 ASP A C 1
ATOM 718 O O . ASP A 1 88 ? -4.426 2.489 -10.822 1.00 98.44 88 ASP A O 1
ATOM 722 N N . ILE A 1 89 ? -4.516 3.240 -8.716 1.00 98.75 89 ILE A N 1
ATOM 723 C CA . ILE A 1 89 ? -4.065 1.967 -8.134 1.00 98.75 89 ILE A CA 1
ATOM 724 C C . ILE A 1 89 ? -5.065 0.848 -8.458 1.00 98.75 89 ILE A C 1
ATOM 726 O O . ILE A 1 89 ? -4.653 -0.218 -8.911 1.00 98.75 89 ILE A O 1
ATOM 730 N N . ILE A 1 90 ? -6.366 1.077 -8.270 1.00 98.44 90 ILE A N 1
ATOM 731 C CA . ILE A 1 90 ? -7.404 0.066 -8.527 1.00 98.44 90 ILE A CA 1
ATOM 732 C C . ILE A 1 90 ? -7.536 -0.276 -10.007 1.00 98.44 90 ILE A C 1
ATOM 734 O O . ILE A 1 90 ? -7.696 -1.445 -10.339 1.00 98.44 90 ILE A O 1
ATOM 738 N N . LYS A 1 91 ? -7.495 0.727 -10.884 1.00 98.12 91 LYS A N 1
ATOM 739 C CA . LYS A 1 91 ? -7.771 0.564 -12.316 1.00 98.12 91 LYS A CA 1
ATOM 740 C C . LYS A 1 91 ? -6.549 0.091 -13.105 1.00 98.12 91 LYS A C 1
ATOM 742 O O . LYS A 1 91 ? -6.720 -0.482 -14.173 1.00 98.12 91 LYS A O 1
ATOM 747 N N . ILE A 1 92 ? -5.334 0.336 -12.605 1.00 97.81 92 ILE A N 1
ATOM 748 C CA . ILE A 1 92 ? -4.091 0.089 -13.353 1.00 97.81 92 ILE A CA 1
ATOM 749 C C . ILE A 1 92 ? -3.169 -0.870 -12.598 1.00 97.81 92 ILE A C 1
ATOM 751 O O . ILE A 1 92 ? -2.790 -1.907 -13.134 1.00 97.81 92 ILE A O 1
ATOM 755 N N . ILE A 1 93 ? -2.822 -0.560 -11.345 1.00 98.31 93 ILE A N 1
ATOM 756 C CA . ILE A 1 93 ? -1.822 -1.338 -10.598 1.00 98.31 93 ILE A CA 1
ATOM 757 C C . ILE A 1 93 ? -2.350 -2.717 -10.208 1.00 98.31 93 ILE A C 1
ATOM 759 O O . ILE A 1 93 ? -1.676 -3.714 -10.461 1.00 98.31 93 ILE A O 1
ATOM 763 N N . LEU A 1 94 ? -3.541 -2.799 -9.606 1.00 98.06 94 LEU A N 1
ATOM 764 C CA . LEU A 1 94 ? -4.082 -4.090 -9.175 1.00 98.06 94 LEU A CA 1
ATOM 765 C C . LEU A 1 94 ? -4.251 -5.069 -10.352 1.00 98.06 94 LEU A C 1
ATOM 767 O O . LEU A 1 94 ? -3.702 -6.162 -10.236 1.00 98.06 94 LEU A O 1
ATOM 771 N N . PRO A 1 95 ? -4.862 -4.699 -11.499 1.00 97.25 95 PRO A N 1
ATOM 772 C CA . PRO A 1 95 ? -5.039 -5.617 -12.625 1.00 97.25 95 PRO A CA 1
ATOM 773 C C . PRO A 1 95 ? -3.727 -6.145 -13.213 1.00 97.25 95 PRO A C 1
ATOM 775 O O . PRO A 1 95 ? -3.670 -7.294 -13.651 1.00 97.25 95 PRO A O 1
ATOM 778 N N . ILE A 1 96 ? -2.660 -5.335 -13.208 1.00 95.69 96 ILE A N 1
ATOM 779 C CA . ILE A 1 96 ? -1.339 -5.785 -13.660 1.00 95.69 96 ILE A CA 1
ATOM 780 C C . ILE A 1 96 ? -0.827 -6.889 -12.742 1.00 95.69 96 ILE A C 1
ATOM 782 O O . ILE A 1 96 ? -0.508 -7.963 -13.229 1.00 95.69 96 ILE A O 1
ATOM 786 N N . PHE A 1 97 ? -0.781 -6.665 -11.430 1.00 95.50 97 PHE A N 1
ATOM 787 C CA . PHE A 1 97 ? -0.189 -7.636 -10.502 1.00 95.50 97 PHE A CA 1
ATOM 788 C C . PHE A 1 97 ? -1.108 -8.814 -10.148 1.00 95.50 97 PHE A C 1
ATOM 790 O O . PHE A 1 97 ? -0.616 -9.831 -9.661 1.00 95.50 97 PHE A O 1
ATOM 797 N N . ASP A 1 98 ? -2.406 -8.715 -10.453 1.00 93.62 98 ASP A N 1
ATOM 798 C CA . ASP A 1 98 ? -3.332 -9.852 -10.448 1.00 93.62 98 ASP A CA 1
ATOM 799 C C . ASP A 1 98 ? -2.979 -10.848 -11.568 1.00 93.62 98 ASP A C 1
ATOM 801 O O . ASP A 1 98 ? -3.014 -12.061 -11.358 1.00 93.62 98 ASP A O 1
ATOM 805 N N . LYS A 1 99 ? -2.591 -10.337 -12.748 1.00 92.62 99 LYS A N 1
ATOM 806 C CA . LYS A 1 99 ? -2.264 -11.146 -13.936 1.00 92.62 99 LYS A CA 1
ATOM 807 C C . LYS A 1 99 ? -0.774 -11.490 -14.075 1.00 92.62 99 LYS A C 1
ATOM 809 O O . LYS A 1 99 ? -0.438 -12.544 -14.609 1.00 92.62 99 LYS A O 1
ATOM 814 N N . TYR A 1 100 ? 0.107 -10.597 -13.643 1.00 92.44 100 TYR A N 1
ATOM 815 C CA . TYR A 1 100 ? 1.561 -10.675 -13.780 1.00 92.44 100 TYR A CA 1
ATOM 816 C C . TYR A 1 100 ? 2.178 -10.591 -12.386 1.00 92.44 100 TYR A C 1
ATOM 818 O O . TYR A 1 100 ? 2.505 -9.516 -11.878 1.00 92.44 100 TYR A O 1
ATOM 826 N N . GLN A 1 101 ? 2.257 -11.741 -11.725 1.00 89.44 101 GLN A N 1
ATOM 827 C CA . GLN A 1 101 ? 2.503 -11.784 -10.289 1.00 89.44 101 GLN A CA 1
ATOM 828 C C . GLN A 1 101 ? 3.968 -11.485 -9.949 1.00 89.44 101 GLN A C 1
ATOM 830 O O . GLN A 1 101 ? 4.902 -12.067 -10.505 1.00 89.44 101 GLN A O 1
ATOM 835 N N . VAL A 1 102 ? 4.177 -10.620 -8.953 1.00 89.69 102 VAL A N 1
ATOM 836 C CA . VAL A 1 102 ? 5.430 -10.616 -8.181 1.00 89.69 102 VAL A CA 1
ATOM 837 C C . VAL A 1 102 ? 5.515 -11.900 -7.352 1.00 89.69 102 VAL A C 1
ATOM 839 O O . VAL A 1 102 ? 4.494 -12.519 -7.067 1.00 89.69 102 VAL A O 1
ATOM 842 N N . ARG A 1 103 ? 6.717 -12.310 -6.937 1.00 85.69 103 ARG A N 1
ATOM 843 C CA . ARG A 1 103 ? 6.934 -13.608 -6.271 1.00 85.69 103 ARG A CA 1
ATOM 844 C C . ARG A 1 103 ? 7.214 -13.496 -4.765 1.00 85.69 103 ARG A C 1
ATOM 846 O O . ARG A 1 103 ? 7.500 -12.415 -4.237 1.00 85.69 103 ARG A O 1
ATOM 853 N N . SER A 1 104 ? 7.149 -14.642 -4.084 1.00 84.75 104 SER A N 1
ATOM 854 C CA . SER A 1 104 ? 7.589 -14.849 -2.693 1.00 84.75 104 SER A CA 1
ATOM 855 C C . SER A 1 104 ? 6.961 -13.856 -1.698 1.00 84.75 104 SER A C 1
ATOM 857 O O . SER A 1 104 ? 5.778 -13.536 -1.792 1.00 84.75 104 SER A O 1
ATOM 859 N N . ASN A 1 105 ? 7.735 -13.335 -0.739 1.00 84.62 105 ASN A N 1
ATOM 860 C CA . ASN A 1 105 ? 7.259 -12.372 0.261 1.00 84.62 105 ASN A CA 1
ATOM 861 C C . ASN A 1 105 ? 6.603 -11.125 -0.354 1.00 84.62 105 ASN A C 1
ATOM 863 O O . ASN A 1 105 ? 5.636 -10.612 0.208 1.00 84.62 105 ASN A O 1
ATOM 867 N N . LYS A 1 106 ? 7.068 -10.669 -1.527 1.00 89.31 106 LYS A N 1
ATOM 868 C CA . LYS A 1 106 ? 6.493 -9.490 -2.187 1.00 89.31 106 LYS A CA 1
ATOM 869 C C . LYS A 1 106 ? 5.081 -9.755 -2.712 1.00 89.31 106 LYS A C 1
ATOM 871 O O . LYS A 1 106 ? 4.259 -8.843 -2.686 1.00 89.31 106 LYS A O 1
ATOM 876 N N . TYR A 1 107 ? 4.771 -10.994 -3.098 1.00 90.12 107 TYR A N 1
ATOM 877 C CA . TYR A 1 107 ? 3.404 -11.402 -3.432 1.00 90.12 107 TYR A CA 1
ATOM 878 C C . TYR A 1 107 ? 2.467 -11.270 -2.234 1.00 90.12 107 TYR A C 1
ATOM 880 O O . TYR A 1 107 ? 1.410 -10.656 -2.336 1.00 90.12 107 TYR A O 1
ATOM 888 N N . TYR A 1 108 ? 2.887 -11.736 -1.058 1.00 87.69 108 TYR A N 1
ATOM 889 C CA . TYR A 1 108 ? 2.088 -11.583 0.157 1.00 87.69 108 TYR A CA 1
ATOM 890 C C . TYR A 1 108 ? 1.911 -10.116 0.564 1.00 87.69 108 TYR A C 1
ATOM 892 O O . TYR A 1 108 ? 0.830 -9.737 1.017 1.00 87.69 108 TYR A O 1
ATOM 900 N N . SER A 1 109 ? 2.937 -9.275 0.397 1.00 91.69 109 SER A N 1
ATOM 901 C CA . SER A 1 109 ? 2.804 -7.824 0.584 1.00 91.69 109 SER A CA 1
ATOM 902 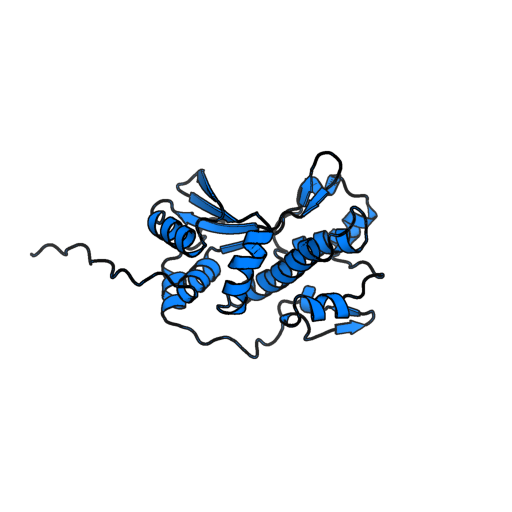C C . SER A 1 109 ? 1.805 -7.221 -0.406 1.00 91.69 109 SER A C 1
ATOM 904 O O . SER A 1 109 ? 0.959 -6.422 -0.002 1.00 91.69 109 SER A O 1
ATOM 906 N N . TYR A 1 110 ? 1.849 -7.638 -1.674 1.00 95.19 110 TYR A N 1
ATOM 907 C CA . TYR A 1 110 ? 0.893 -7.221 -2.697 1.00 95.19 110 TYR A CA 1
ATOM 908 C C . TYR A 1 110 ? -0.544 -7.635 -2.352 1.00 95.19 110 TYR A C 1
ATOM 910 O O . TYR A 1 110 ? -1.433 -6.793 -2.392 1.00 95.19 110 TYR A O 1
ATOM 918 N N . LEU A 1 111 ? -0.787 -8.880 -1.940 1.00 94.00 111 LEU A N 1
ATOM 919 C CA . LEU A 1 111 ? -2.134 -9.342 -1.596 1.00 94.00 111 LEU A CA 1
ATOM 920 C C . LEU A 1 111 ? -2.733 -8.570 -0.408 1.00 94.00 111 LEU A C 1
ATOM 922 O O . LEU A 1 111 ? -3.896 -8.159 -0.450 1.00 94.00 111 LEU A O 1
ATOM 926 N N . LYS A 1 112 ? -1.933 -8.309 0.635 1.00 94.62 112 LYS A N 1
ATOM 927 C CA . LYS A 1 112 ? -2.347 -7.460 1.767 1.00 94.62 112 LYS A CA 1
ATOM 928 C C . LYS A 1 112 ? -2.621 -6.021 1.315 1.00 94.62 112 LYS A C 1
ATOM 930 O O . LYS A 1 112 ? -3.590 -5.407 1.756 1.00 94.62 112 LYS A O 1
ATOM 935 N N . PHE A 1 113 ? -1.801 -5.494 0.404 1.00 97.69 113 PHE A N 1
ATOM 936 C CA . PHE A 1 113 ? -1.995 -4.176 -0.199 1.00 97.69 113 PHE A CA 1
ATOM 937 C C . PHE A 1 113 ? -3.278 -4.102 -1.040 1.00 97.69 113 PHE A C 1
ATOM 939 O O . PHE A 1 113 ? -4.052 -3.163 -0.868 1.00 97.69 113 PHE A O 1
ATOM 946 N N . LYS A 1 114 ? -3.553 -5.109 -1.877 1.00 97.88 114 LYS A N 1
ATOM 947 C CA . LYS A 1 114 ? -4.787 -5.261 -2.663 1.00 97.88 114 LYS A CA 1
ATOM 948 C C . LYS A 1 114 ? -6.020 -5.251 -1.763 1.00 97.88 114 LYS A C 1
ATOM 950 O O . LYS A 1 114 ? -6.947 -4.482 -2.018 1.00 97.88 114 LYS A O 1
ATOM 955 N N . LEU A 1 115 ? -6.010 -6.057 -0.697 1.00 97.56 115 LEU A N 1
ATOM 956 C CA . LEU A 1 115 ? -7.092 -6.102 0.288 1.00 97.56 115 LEU A CA 1
ATOM 957 C C . LEU A 1 115 ? -7.334 -4.719 0.909 1.00 97.56 115 LEU A C 1
ATOM 959 O O . LEU A 1 115 ? -8.451 -4.209 0.870 1.00 97.56 115 LEU A O 1
ATOM 963 N N . LEU A 1 116 ? -6.274 -4.088 1.419 1.00 98.19 116 LEU A N 1
ATOM 964 C CA . LEU A 1 116 ? -6.339 -2.769 2.044 1.00 98.19 116 LEU A CA 1
ATOM 965 C C . LEU A 1 116 ? -6.887 -1.702 1.086 1.00 98.19 116 LEU A C 1
ATOM 967 O O . LEU A 1 116 ? -7.766 -0.931 1.466 1.00 98.19 116 LEU A O 1
ATOM 971 N N . VAL A 1 117 ? -6.392 -1.653 -0.154 1.00 98.69 117 VAL A N 1
ATOM 972 C CA . VAL A 1 117 ? -6.829 -0.675 -1.162 1.00 98.69 117 VAL A CA 1
ATOM 973 C C . VAL A 1 117 ? -8.319 -0.828 -1.460 1.00 98.69 117 VAL A C 1
ATOM 975 O O . VAL A 1 117 ? -9.042 0.168 -1.480 1.00 98.69 117 VAL A O 1
ATOM 978 N N . LYS A 1 118 ? -8.795 -2.065 -1.644 1.00 98.62 118 LYS A N 1
ATOM 979 C CA . LYS A 1 118 ? -10.210 -2.334 -1.916 1.00 98.62 118 LYS A CA 1
ATOM 980 C C . LYS A 1 118 ? -11.104 -1.983 -0.725 1.00 98.62 118 LYS A C 1
ATOM 982 O O . LYS A 1 118 ? -12.140 -1.361 -0.938 1.00 98.62 118 LYS A O 1
ATOM 987 N N . ILE A 1 119 ? -10.683 -2.279 0.509 1.00 98.44 119 ILE A N 1
ATOM 988 C CA . ILE A 1 119 ? -11.407 -1.852 1.719 1.00 98.44 119 ILE A CA 1
ATOM 989 C C . ILE A 1 119 ? -11.534 -0.324 1.752 1.00 98.44 119 ILE A C 1
ATOM 991 O O . ILE A 1 119 ? -12.637 0.196 1.891 1.00 98.44 119 ILE A O 1
ATOM 995 N N . ILE A 1 120 ? -10.431 0.414 1.577 1.00 98.38 120 ILE A N 1
ATOM 996 C CA . ILE A 1 120 ? -10.460 1.886 1.624 1.00 98.38 120 ILE A CA 1
ATOM 997 C C . ILE A 1 120 ? -11.388 2.460 0.548 1.00 98.38 120 ILE A C 1
ATOM 999 O O . ILE A 1 120 ? -12.115 3.415 0.818 1.00 98.38 120 ILE A O 1
ATOM 1003 N N . TYR A 1 121 ? -11.361 1.901 -0.661 1.00 98.50 121 TYR A N 1
ATOM 1004 C CA . TYR A 1 121 ? -12.114 2.442 -1.788 1.00 98.50 121 TYR A CA 1
ATOM 1005 C C . TYR A 1 121 ? -13.610 2.122 -1.742 1.00 98.50 121 TYR A C 1
ATOM 1007 O O . TYR A 1 121 ? -14.430 3.020 -1.940 1.00 98.50 121 TYR A O 1
ATOM 1015 N N . TYR A 1 122 ? -13.963 0.860 -1.486 1.00 98.38 122 TYR A N 1
ATOM 1016 C CA . TYR A 1 122 ? -15.348 0.396 -1.563 1.00 98.38 122 TYR A CA 1
ATOM 1017 C C . TYR A 1 122 ? -16.096 0.554 -0.238 1.00 98.38 122 TYR A C 1
ATOM 1019 O O . TYR A 1 122 ? -17.222 1.039 -0.245 1.00 98.38 122 TYR A O 1
ATOM 1027 N N . GLU A 1 123 ? -15.471 0.204 0.890 1.00 97.81 123 GLU A N 1
ATOM 1028 C CA . GLU A 1 123 ? -16.120 0.274 2.211 1.00 97.81 123 GLU A CA 1
ATOM 1029 C C . GLU A 1 123 ? -16.010 1.666 2.845 1.00 97.81 123 GLU A C 1
ATOM 1031 O O . GLU A 1 123 ? -16.785 2.003 3.734 1.00 97.81 123 GLU A O 1
ATOM 1036 N N . LYS A 1 124 ? -15.044 2.486 2.399 1.00 97.00 124 LYS A N 1
ATOM 1037 C CA . LYS A 1 124 ? -14.795 3.855 2.891 1.00 97.00 124 LYS A CA 1
ATOM 1038 C C . LYS A 1 124 ? -14.834 3.938 4.430 1.00 97.00 124 LYS A C 1
ATOM 1040 O O . LYS A 1 124 ? -15.677 4.650 4.981 1.00 97.00 124 LYS A O 1
ATOM 1045 N N . PRO A 1 125 ? -13.922 3.238 5.137 1.00 97.19 125 PRO A N 1
ATOM 1046 C CA . PRO A 1 125 ? -14.021 3.045 6.580 1.00 97.19 125 PRO A CA 1
ATOM 1047 C C . PRO A 1 125 ? -14.147 4.364 7.344 1.00 97.19 125 PRO A C 1
ATOM 1049 O O . PRO A 1 125 ? -13.361 5.299 7.147 1.00 97.19 125 PRO A O 1
ATOM 1052 N N . ILE A 1 126 ? -15.120 4.422 8.251 1.00 97.00 126 ILE A N 1
ATOM 1053 C CA . ILE A 1 126 ? -15.364 5.593 9.095 1.00 97.00 126 ILE A CA 1
ATOM 1054 C C . ILE A 1 126 ? -14.177 5.763 10.051 1.00 97.00 126 ILE A C 1
ATOM 1056 O O . ILE A 1 126 ? -13.681 4.790 10.620 1.00 97.00 126 ILE A O 1
ATOM 1060 N N . TYR A 1 127 ? -13.692 6.993 10.228 1.00 96.44 127 TYR A N 1
ATOM 1061 C CA . TYR A 1 127 ? -12.583 7.279 11.143 1.00 96.44 127 TYR A CA 1
ATOM 1062 C C . TYR A 1 127 ? -12.904 6.767 12.554 1.00 96.44 127 TYR A C 1
ATOM 1064 O O . TYR A 1 127 ? -14.012 6.989 13.031 1.00 96.44 127 TYR A O 1
ATOM 1072 N N . LYS A 1 128 ? -11.940 6.095 13.198 1.00 95.06 128 LYS A N 1
ATOM 1073 C CA . LYS A 1 128 ? -12.083 5.445 14.517 1.00 95.06 128 LYS A CA 1
ATOM 1074 C C . LYS A 1 128 ? -13.024 4.234 14.580 1.00 95.06 128 LYS A C 1
ATOM 1076 O O . LYS A 1 128 ? -13.176 3.666 15.652 1.00 95.06 128 LYS A O 1
ATOM 1081 N N . SER A 1 129 ? -13.588 3.783 13.459 1.00 96.81 129 SER A N 1
ATOM 1082 C CA . SER A 1 129 ? -14.239 2.467 13.404 1.00 96.81 129 SER A CA 1
ATOM 1083 C C . SER A 1 129 ? -13.218 1.329 13.471 1.00 96.81 129 SER A C 1
ATOM 1085 O O . SER A 1 129 ? -12.047 1.499 13.108 1.00 96.81 129 SER A O 1
ATOM 1087 N N . SER A 1 130 ? -13.684 0.137 13.832 1.00 96.56 130 SER A N 1
ATOM 1088 C CA . SER A 1 130 ? -12.895 -1.094 13.802 1.00 96.56 130 SER A CA 1
ATOM 1089 C C . SER A 1 130 ? -12.310 -1.363 12.418 1.00 96.56 130 SER A C 1
ATOM 1091 O O . SER A 1 130 ? -11.125 -1.668 12.294 1.00 96.56 130 SER A O 1
ATOM 1093 N N . LEU A 1 131 ? -13.087 -1.152 11.347 1.00 97.06 131 LEU A N 1
ATOM 1094 C CA . LEU A 1 131 ? -12.602 -1.334 9.977 1.00 97.06 131 LEU A CA 1
ATOM 1095 C C . LEU A 1 131 ? -11.477 -0.351 9.628 1.00 97.06 131 LEU A C 1
ATOM 1097 O O . LEU A 1 131 ? -10.515 -0.721 8.955 1.00 97.06 131 LEU A O 1
ATOM 1101 N N . TRP A 1 132 ? -11.548 0.888 10.122 1.00 97.50 132 TRP A N 1
ATOM 1102 C CA . TRP A 1 132 ? -10.455 1.849 9.980 1.00 97.50 132 TRP A CA 1
ATOM 1103 C C . TRP A 1 132 ? -9.201 1.396 10.740 1.00 97.50 132 TRP A C 1
ATOM 1105 O O . TRP A 1 132 ? -8.118 1.400 10.151 1.00 97.50 132 TRP A O 1
ATOM 1115 N N . LEU A 1 133 ? -9.330 0.940 11.991 1.00 96.62 133 LEU A N 1
ATOM 1116 C CA . LEU A 1 133 ? -8.200 0.418 12.769 1.00 96.62 133 LEU A CA 1
ATOM 1117 C C . LEU A 1 133 ? -7.574 -0.803 12.080 1.00 96.62 133 LEU A C 1
ATOM 1119 O O . LEU A 1 133 ? -6.351 -0.892 11.951 1.00 96.62 133 LEU A O 1
ATOM 1123 N N . PHE A 1 134 ? -8.407 -1.682 11.524 1.00 95.88 134 PHE A N 1
ATOM 1124 C CA . PHE A 1 134 ? -7.961 -2.810 10.721 1.00 95.88 134 PHE A CA 1
ATOM 1125 C C . PHE A 1 134 ? -7.142 -2.374 9.501 1.00 95.88 134 PHE A C 1
ATOM 1127 O O . PHE A 1 134 ? -6.109 -2.981 9.230 1.00 95.88 134 PHE A O 1
ATOM 1134 N N . THR A 1 135 ? -7.502 -1.286 8.803 1.00 96.38 135 THR A N 1
ATOM 1135 C CA . THR A 1 135 ? -6.655 -0.779 7.702 1.00 96.38 135 THR A CA 1
ATOM 1136 C C . THR A 1 135 ? -5.264 -0.347 8.175 1.00 96.38 135 THR A C 1
ATOM 1138 O O . THR A 1 135 ? -4.285 -0.525 7.447 1.00 96.38 135 THR A O 1
ATOM 1141 N N . ILE A 1 136 ? -5.140 0.167 9.403 1.00 95.50 136 ILE A N 1
ATOM 1142 C CA . ILE A 1 136 ? -3.846 0.536 9.988 1.00 95.50 136 ILE A CA 1
ATOM 1143 C C . ILE A 1 136 ? -3.034 -0.716 10.307 1.00 95.50 136 ILE A C 1
ATOM 1145 O O . ILE A 1 136 ? -1.864 -0.798 9.925 1.00 95.50 136 ILE A O 1
ATOM 1149 N N . ILE A 1 137 ? -3.649 -1.715 10.934 1.00 94.25 137 ILE A N 1
ATOM 1150 C CA . ILE A 1 137 ? -2.994 -2.994 11.224 1.00 94.25 137 ILE A CA 1
ATOM 1151 C C . ILE A 1 137 ? -2.564 -3.683 9.921 1.00 94.25 137 ILE A C 1
ATOM 1153 O O . ILE A 1 137 ? -1.405 -4.066 9.781 1.00 94.25 137 ILE A O 1
ATOM 1157 N N . LEU A 1 138 ? -3.430 -3.746 8.905 1.00 93.44 138 LEU A N 1
ATOM 1158 C CA . LEU A 1 138 ? -3.074 -4.258 7.579 1.00 93.44 138 LEU A CA 1
ATOM 1159 C C . LEU A 1 138 ? -1.878 -3.515 6.984 1.00 93.44 1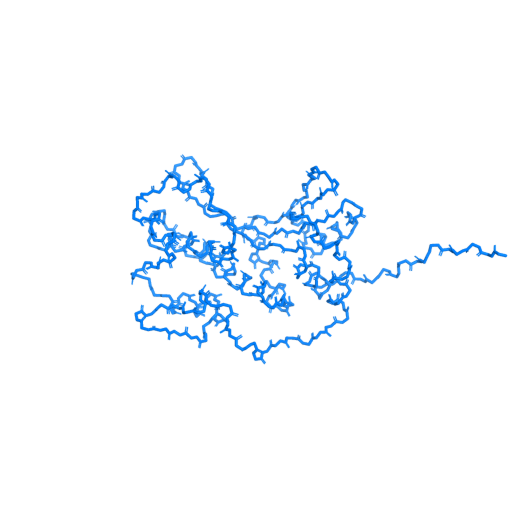38 LEU A C 1
ATOM 1161 O O . LEU A 1 138 ? -0.956 -4.153 6.478 1.00 93.44 138 LEU A O 1
ATOM 1165 N N . SER A 1 139 ? -1.845 -2.181 7.081 1.00 94.12 139 SER A N 1
ATOM 1166 C CA . SER A 1 139 ? -0.717 -1.396 6.573 1.00 94.12 139 SER A CA 1
ATOM 1167 C C . SER A 1 139 ? 0.619 -1.802 7.206 1.00 94.12 139 SER A C 1
ATOM 1169 O O . SER A 1 139 ? 1.641 -1.870 6.517 1.00 94.12 139 SER A O 1
ATOM 1171 N N . ARG A 1 140 ? 0.598 -2.149 8.502 1.00 90.88 140 ARG A N 1
ATOM 1172 C CA . ARG A 1 140 ? 1.754 -2.654 9.247 1.00 90.88 140 ARG A CA 1
ATOM 1173 C C . ARG A 1 140 ? 2.200 -4.026 8.750 1.00 90.88 140 ARG A C 1
ATOM 1175 O O . ARG A 1 140 ? 3.400 -4.285 8.687 1.00 90.88 140 ARG A O 1
ATOM 1182 N N . LEU A 1 141 ? 1.250 -4.878 8.385 1.00 90.94 141 LEU A N 1
ATOM 1183 C CA . LEU A 1 141 ? 1.485 -6.251 7.937 1.00 90.94 141 LEU A CA 1
ATOM 1184 C C . LEU A 1 141 ? 1.922 -6.352 6.470 1.00 90.94 141 LEU A C 1
ATOM 1186 O O . LEU A 1 141 ? 2.531 -7.352 6.096 1.00 90.94 141 LEU A O 1
ATOM 1190 N N . ILE A 1 142 ? 1.679 -5.323 5.647 1.00 92.06 142 ILE A N 1
ATOM 1191 C CA . ILE A 1 142 ? 2.248 -5.235 4.288 1.00 92.06 142 ILE A CA 1
ATOM 1192 C C . ILE A 1 142 ? 3.782 -5.213 4.360 1.00 92.06 142 ILE A C 1
ATOM 1194 O O . ILE A 1 142 ? 4.436 -5.903 3.580 1.00 92.06 142 ILE A O 1
ATOM 1198 N N . ASN A 1 143 ? 4.348 -4.459 5.312 1.00 85.62 143 ASN A N 1
ATOM 1199 C CA . ASN A 1 143 ? 5.793 -4.319 5.513 1.00 85.62 143 ASN A CA 1
ATOM 1200 C C . ASN A 1 143 ? 6.161 -4.410 7.013 1.00 85.62 143 ASN A C 1
ATOM 1202 O O . ASN A 1 143 ? 6.423 -3.383 7.653 1.00 85.62 143 ASN A O 1
ATOM 1206 N N . PRO A 1 144 ? 6.210 -5.624 7.595 1.00 83.06 144 PRO A N 1
ATOM 1207 C CA . PRO A 1 144 ? 6.348 -5.829 9.043 1.00 83.06 144 PRO A CA 1
ATOM 1208 C C . PRO A 1 144 ? 7.702 -5.387 9.623 1.00 83.06 144 PRO A C 1
ATOM 1210 O O . PRO A 1 144 ? 7.817 -5.184 10.832 1.00 83.06 144 PRO A O 1
ATOM 1213 N N . ASN A 1 145 ? 8.711 -5.169 8.779 1.00 81.06 145 ASN A N 1
ATOM 1214 C CA . ASN A 1 145 ? 10.050 -4.755 9.211 1.00 81.06 145 ASN A CA 1
ATOM 1215 C C . ASN A 1 145 ? 10.236 -3.226 9.231 1.00 81.06 145 ASN A C 1
ATOM 1217 O O . ASN A 1 145 ? 11.216 -2.731 9.776 1.00 81.06 145 ASN A O 1
ATOM 1221 N N . ILE A 1 146 ? 9.299 -2.452 8.670 1.00 80.00 146 ILE A N 1
ATOM 1222 C CA . ILE A 1 146 ? 9.390 -0.983 8.665 1.00 80.00 146 ILE A CA 1
ATOM 1223 C C . ILE A 1 146 ? 9.005 -0.438 10.045 1.00 80.00 146 ILE A C 1
ATOM 1225 O O . ILE A 1 146 ? 8.034 -0.897 10.636 1.00 80.00 146 ILE A O 1
ATOM 1229 N N . LYS A 1 147 ? 9.730 0.550 10.578 1.00 83.50 147 LYS A N 1
ATOM 1230 C CA . LYS A 1 147 ? 9.363 1.188 11.856 1.00 83.50 147 LYS A CA 1
ATOM 1231 C C . LYS A 1 147 ? 7.968 1.817 11.779 1.00 83.50 147 LYS A C 1
ATOM 1233 O O . LYS A 1 147 ? 7.573 2.351 10.742 1.00 83.50 147 LYS A O 1
ATOM 1238 N N . LEU A 1 148 ? 7.235 1.785 12.892 1.00 80.12 148 LEU A N 1
ATOM 1239 C CA . LEU A 1 148 ? 5.934 2.443 12.974 1.00 80.12 148 LEU A CA 1
ATOM 1240 C C . LEU A 1 148 ? 6.057 3.941 12.665 1.00 80.12 148 LEU A C 1
ATOM 1242 O O . LEU A 1 148 ? 7.030 4.607 13.026 1.00 80.12 148 LEU A O 1
ATOM 1246 N N . SER A 1 149 ? 5.045 4.474 11.982 1.00 85.75 149 SER A N 1
ATOM 1247 C CA . SER A 1 149 ? 4.971 5.899 11.668 1.00 85.75 149 SER A CA 1
ATOM 1248 C C . SER A 1 149 ? 4.942 6.719 12.955 1.00 85.75 149 SER A C 1
ATOM 1250 O O . SER A 1 149 ? 4.184 6.402 13.864 1.00 85.75 149 SER A O 1
ATOM 1252 N N . LYS A 1 150 ? 5.649 7.856 13.005 1.00 89.56 150 LYS A N 1
ATOM 1253 C CA . LYS A 1 150 ? 5.527 8.820 14.121 1.00 89.56 150 LYS A CA 1
ATOM 1254 C C . LYS A 1 150 ? 4.079 9.282 14.345 1.00 89.56 150 LYS A C 1
ATOM 1256 O O . LYS A 1 150 ? 3.754 9.782 15.416 1.00 89.56 150 LYS A O 1
ATOM 1261 N N . GLN A 1 151 ? 3.212 9.116 13.343 1.00 91.62 151 GLN A N 1
ATOM 1262 C CA . GLN A 1 151 ? 1.791 9.445 13.416 1.00 91.62 151 GLN A CA 1
ATOM 1263 C C . GLN A 1 151 ? 0.996 8.540 14.375 1.00 91.62 151 GLN A C 1
ATOM 1265 O O . GLN A 1 151 ? -0.103 8.929 14.759 1.00 91.62 151 GLN A O 1
ATOM 1270 N N . ILE A 1 152 ? 1.533 7.393 14.820 1.00 89.81 152 ILE A N 1
ATOM 1271 C CA . ILE A 1 152 ? 0.862 6.551 15.832 1.00 89.81 152 ILE A CA 1
ATOM 1272 C C . ILE A 1 152 ? 0.605 7.303 17.144 1.00 89.81 152 ILE A C 1
ATOM 1274 O O . ILE A 1 152 ? -0.336 6.978 17.850 1.00 89.81 152 ILE A O 1
ATOM 1278 N N . ARG A 1 153 ? 1.374 8.362 17.442 1.00 91.31 153 ARG A N 1
ATOM 1279 C CA . ARG A 1 153 ? 1.204 9.198 18.646 1.00 91.31 153 ARG A CA 1
ATOM 1280 C C . ARG A 1 153 ? -0.159 9.895 18.754 1.00 91.31 153 ARG A C 1
ATOM 1282 O O . ARG A 1 153 ? -0.443 10.516 19.766 1.00 91.31 153 ARG A O 1
ATOM 1289 N N . TYR A 1 154 ? -0.955 9.878 17.684 1.00 92.62 154 TYR A N 1
ATOM 1290 C CA . TYR A 1 154 ? -2.308 10.439 17.643 1.00 92.62 154 TYR A CA 1
ATOM 1291 C C . TYR A 1 154 ? -3.404 9.384 17.887 1.00 92.62 154 TYR A C 1
ATOM 1293 O O . TYR A 1 154 ? -4.590 9.692 17.767 1.00 92.62 154 TYR A O 1
ATOM 1301 N N . LEU A 1 155 ? -3.010 8.147 18.179 1.00 94.00 155 LEU A N 1
ATOM 1302 C CA . LEU A 1 155 ? -3.882 7.049 18.581 1.00 94.00 155 LEU A CA 1
ATOM 1303 C C . LEU A 1 155 ? -3.969 6.976 20.111 1.00 94.00 155 LEU A C 1
ATOM 1305 O O . LEU A 1 155 ? -3.113 7.515 20.815 1.00 94.00 155 LEU A O 1
ATOM 1309 N N . ASN A 1 156 ? -5.009 6.323 20.626 1.00 94.81 156 ASN A N 1
ATOM 1310 C CA . ASN A 1 156 ? -5.111 6.015 22.051 1.00 94.81 156 ASN A CA 1
ATOM 1311 C C . ASN A 1 156 ? -4.224 4.800 22.411 1.00 94.81 156 ASN A C 1
ATOM 1313 O O . ASN A 1 156 ? -3.689 4.119 21.535 1.00 94.81 156 ASN A O 1
ATOM 1317 N N . LYS A 1 157 ? -4.046 4.530 23.710 1.00 95.06 157 LYS A N 1
ATOM 1318 C CA . LYS A 1 157 ? -3.144 3.464 24.187 1.00 95.06 157 LYS A CA 1
ATOM 1319 C C . LYS A 1 157 ? -3.561 2.062 23.726 1.00 95.06 157 LYS A C 1
ATOM 1321 O O . LYS A 1 157 ? -2.693 1.251 23.422 1.00 95.06 157 LYS A O 1
ATOM 1326 N N . GLU A 1 158 ? -4.860 1.785 23.666 1.00 94.69 158 GLU A N 1
ATOM 1327 C CA . GLU A 1 158 ? -5.394 0.478 23.265 1.00 94.69 158 GLU A CA 1
ATOM 1328 C C . GLU A 1 158 ? -5.164 0.222 21.774 1.00 94.69 158 GLU A C 1
ATOM 1330 O O . GLU A 1 158 ? -4.622 -0.814 21.406 1.00 94.69 158 GLU A O 1
ATOM 1335 N N . GLU A 1 159 ? -5.459 1.208 20.922 1.00 95.25 159 GLU A N 1
ATOM 1336 C CA . GLU A 1 159 ? -5.188 1.159 19.482 1.00 95.25 159 GLU A CA 1
ATOM 1337 C C . GLU A 1 159 ? -3.699 0.919 19.199 1.00 95.25 159 GLU A C 1
ATOM 1339 O O . GLU A 1 159 ? -3.352 0.115 18.334 1.00 95.25 159 GLU A O 1
ATOM 1344 N N . ILE A 1 160 ? -2.808 1.603 19.930 1.00 94.12 160 ILE A N 1
ATOM 1345 C CA . ILE A 1 160 ? -1.355 1.421 19.792 1.00 94.12 160 ILE A CA 1
ATOM 1346 C C . ILE A 1 160 ? -0.966 -0.010 20.161 1.00 94.12 160 ILE A C 1
ATOM 1348 O O . ILE A 1 160 ? -0.287 -0.664 19.371 1.00 94.12 160 ILE A O 1
ATOM 1352 N N . LYS A 1 161 ? -1.445 -0.515 21.305 1.00 93.38 161 LYS A N 1
ATOM 1353 C CA . LYS A 1 161 ? -1.168 -1.882 21.758 1.00 93.38 161 LYS A CA 1
ATOM 1354 C C . LYS A 1 161 ? -1.644 -2.916 20.739 1.00 93.38 161 LYS A C 1
ATOM 1356 O O . LYS A 1 161 ? -0.883 -3.815 20.390 1.00 93.38 161 LYS A O 1
ATOM 1361 N N . MET A 1 162 ? -2.849 -2.747 20.192 1.00 93.06 162 MET A N 1
ATOM 1362 C CA . MET A 1 162 ? -3.368 -3.628 19.144 1.00 93.06 162 MET A CA 1
ATOM 1363 C C . MET A 1 162 ? -2.479 -3.613 17.897 1.00 93.06 162 MET A C 1
ATOM 1365 O O . MET A 1 162 ? -2.167 -4.664 17.346 1.00 93.06 162 MET A O 1
ATOM 1369 N N . ILE A 1 163 ? -2.013 -2.442 17.453 1.00 91.44 163 ILE A N 1
ATOM 1370 C CA . ILE A 1 163 ? -1.126 -2.330 16.284 1.00 91.44 163 ILE A CA 1
ATOM 1371 C C . ILE A 1 163 ? 0.241 -2.978 16.544 1.00 91.44 163 ILE A C 1
ATOM 1373 O O . ILE A 1 163 ? 0.776 -3.652 15.660 1.00 91.44 163 ILE A O 1
ATOM 1377 N N . GLU A 1 164 ? 0.818 -2.770 17.728 1.00 89.25 164 GLU A N 1
ATOM 1378 C CA . GLU A 1 164 ? 2.119 -3.322 18.124 1.00 89.25 164 GLU A CA 1
ATOM 1379 C C . GLU A 1 164 ? 2.071 -4.847 18.242 1.00 89.25 164 GLU A C 1
ATOM 1381 O O . GLU A 1 164 ? 2.920 -5.537 17.668 1.00 89.25 164 GLU A O 1
ATOM 1386 N N . ASN A 1 165 ? 1.022 -5.366 18.879 1.00 89.25 165 ASN A N 1
ATOM 1387 C CA . ASN A 1 165 ? 0.772 -6.798 19.028 1.00 89.25 165 ASN A CA 1
ATOM 1388 C C . ASN A 1 165 ? 0.184 -7.441 17.763 1.00 89.25 165 ASN A C 1
ATOM 1390 O O . ASN A 1 165 ? 0.096 -8.664 17.669 1.00 89.25 165 ASN A O 1
ATOM 1394 N N . LYS A 1 166 ? -0.189 -6.624 16.769 1.00 88.56 166 LYS A N 1
ATOM 1395 C CA . LYS A 1 166 ? -0.884 -7.028 15.540 1.00 88.56 166 LYS A CA 1
ATOM 1396 C C . LYS A 1 166 ? -2.221 -7.734 15.832 1.00 88.56 166 LYS A C 1
ATOM 1398 O O . LYS A 1 166 ? -2.614 -8.632 15.096 1.00 88.56 166 LYS A O 1
ATOM 1403 N N . GLU A 1 167 ? -2.920 -7.344 16.889 1.00 89.94 167 GLU A N 1
ATOM 1404 C CA . GLU A 1 167 ? -4.241 -7.865 17.261 1.00 89.94 167 GLU A CA 1
ATOM 1405 C C . GLU A 1 167 ? -5.322 -7.270 16.349 1.00 89.94 167 GLU A C 1
ATOM 1407 O O . GLU A 1 167 ? -5.307 -6.071 16.071 1.00 89.94 167 GLU A O 1
ATOM 1412 N N . LEU A 1 168 ? -6.260 -8.094 15.868 1.00 90.12 168 LEU A N 1
ATOM 1413 C CA . LEU A 1 168 ? -7.368 -7.621 15.032 1.00 90.12 168 LEU A CA 1
ATOM 1414 C C . LEU A 1 168 ? -8.595 -7.258 15.883 1.00 90.12 168 LEU A C 1
ATOM 1416 O O . LEU A 1 168 ? -8.877 -7.963 16.852 1.00 90.12 168 LEU A O 1
ATOM 1420 N N . PRO A 1 169 ? -9.372 -6.229 15.500 1.00 92.00 169 PRO A N 1
ATOM 1421 C CA . PRO A 1 169 ? -10.702 -5.992 16.068 1.00 92.00 169 PRO A CA 1
ATOM 1422 C C . PRO A 1 169 ? -11.618 -7.225 15.958 1.00 92.00 169 PRO A C 1
ATOM 1424 O O . PRO A 1 169 ? -11.621 -7.896 14.930 1.00 92.00 169 PRO A O 1
ATOM 1427 N N . LEU A 1 170 ? -12.401 -7.550 16.985 1.00 88.56 170 LEU A N 1
ATOM 1428 C CA . LEU A 1 170 ? -13.196 -8.793 17.010 1.00 88.56 170 LEU A CA 1
ATOM 1429 C C . LEU A 1 170 ? -14.564 -8.677 16.318 1.00 88.56 170 LEU A C 1
ATOM 1431 O O . LEU A 1 170 ? -15.189 -9.684 16.006 1.00 88.56 170 LEU A O 1
ATOM 1435 N N . ASP A 1 171 ? -15.026 -7.459 16.065 1.00 90.81 171 ASP A N 1
ATOM 1436 C CA . ASP A 1 171 ? -16.345 -7.123 15.519 1.00 90.81 171 ASP A CA 1
ATOM 1437 C C . ASP A 1 171 ? -16.388 -7.085 13.979 1.00 90.81 171 ASP A C 1
ATOM 1439 O O . ASP A 1 171 ? -17.359 -6.618 13.387 1.00 90.81 171 ASP A O 1
ATOM 1443 N N . ILE A 1 172 ? -15.339 -7.573 13.311 1.00 90.88 172 ILE A N 1
ATOM 1444 C CA . ILE A 1 172 ? -15.228 -7.577 11.850 1.00 90.88 172 ILE A CA 1
ATOM 1445 C C . ILE A 1 172 ? -15.373 -8.999 11.305 1.00 90.88 172 ILE A C 1
ATOM 1447 O O . ILE A 1 172 ? -14.652 -9.916 11.698 1.00 90.88 172 ILE A O 1
ATOM 1451 N N . ASP A 1 173 ? -16.231 -9.167 10.297 1.00 90.44 173 ASP A N 1
ATOM 1452 C CA . ASP A 1 173 ? -16.285 -10.398 9.505 1.00 90.44 173 ASP A CA 1
ATOM 1453 C C . ASP A 1 173 ? -15.149 -10.441 8.466 1.00 90.44 173 ASP A C 1
ATOM 1455 O O . ASP A 1 173 ? -15.313 -10.122 7.281 1.00 90.44 173 ASP A O 1
ATOM 1459 N N . TYR A 1 174 ? -13.958 -10.828 8.929 1.00 87.88 174 TYR A N 1
ATOM 1460 C CA . TYR A 1 174 ? -12.765 -10.926 8.089 1.00 87.88 174 TYR A CA 1
ATOM 1461 C C . TYR A 1 174 ? -12.933 -11.901 6.933 1.00 87.88 174 TYR A C 1
ATOM 1463 O O . TYR A 1 174 ? -12.467 -11.617 5.830 1.00 87.88 174 TYR A O 1
ATOM 1471 N N . LYS A 1 175 ? -13.605 -13.034 7.155 1.00 85.62 175 LYS A N 1
ATOM 1472 C CA . LYS A 1 175 ? -13.832 -14.041 6.115 1.00 85.62 175 LYS A CA 1
ATOM 1473 C C . LYS A 1 175 ? -14.611 -13.452 4.947 1.00 85.62 175 LYS A C 1
ATOM 1475 O O . LYS A 1 175 ? -14.187 -13.616 3.804 1.00 85.62 175 LYS A O 1
ATOM 1480 N N . ASN A 1 176 ? -15.701 -12.735 5.217 1.00 89.94 176 ASN A N 1
ATOM 1481 C CA . ASN A 1 176 ? -16.480 -12.085 4.166 1.00 89.94 176 ASN A CA 1
ATOM 1482 C C . ASN A 1 176 ? -15.663 -11.008 3.435 1.00 89.94 176 ASN A C 1
ATOM 1484 O O . ASN A 1 176 ? -15.556 -11.037 2.209 1.00 89.94 176 ASN A O 1
ATOM 1488 N N . ILE A 1 177 ? -14.994 -10.119 4.175 1.00 92.00 177 ILE A N 1
ATOM 1489 C CA . ILE A 1 177 ? -14.149 -9.060 3.596 1.00 92.00 177 ILE A CA 1
ATOM 1490 C C . ILE A 1 177 ? -13.046 -9.635 2.695 1.00 92.00 177 ILE A C 1
ATOM 1492 O O . ILE A 1 177 ? -12.835 -9.145 1.583 1.00 92.00 177 ILE A O 1
ATOM 1496 N N . ILE A 1 178 ? -12.348 -10.679 3.145 1.00 90.38 178 ILE A N 1
ATOM 1497 C CA . ILE A 1 178 ? -11.271 -11.310 2.377 1.00 90.38 178 ILE A CA 1
ATOM 1498 C C . ILE A 1 178 ? -11.841 -12.011 1.147 1.00 90.38 178 ILE A C 1
ATOM 1500 O O . ILE A 1 178 ? -11.340 -11.771 0.053 1.00 90.38 178 ILE A O 1
ATOM 1504 N N . ASN A 1 179 ? -12.902 -12.808 1.285 1.00 89.50 179 ASN A N 1
ATOM 1505 C CA . ASN A 1 179 ? -13.535 -13.480 0.146 1.00 89.50 179 ASN A CA 1
ATOM 1506 C C . ASN A 1 179 ? -14.007 -12.484 -0.919 1.00 89.50 179 ASN A C 1
ATOM 1508 O O . ASN A 1 179 ? -13.819 -12.717 -2.110 1.00 89.50 179 ASN A O 1
ATOM 1512 N N . LYS A 1 180 ? -14.579 -11.356 -0.488 1.00 94.31 180 LYS A N 1
ATOM 1513 C CA . LYS A 1 180 ? -15.072 -10.300 -1.373 1.00 94.31 180 LYS A CA 1
ATOM 1514 C C . LYS A 1 180 ? -13.940 -9.582 -2.109 1.00 94.31 180 LYS A C 1
ATOM 1516 O O . LYS A 1 180 ? -14.075 -9.270 -3.291 1.00 94.31 180 LYS A O 1
ATOM 1521 N N . TYR A 1 181 ? -12.832 -9.280 -1.429 1.00 95.44 181 TYR A N 1
ATOM 1522 C CA . TYR A 1 181 ? -11.831 -8.353 -1.966 1.00 95.44 181 TYR A CA 1
ATOM 1523 C C . TYR A 1 181 ? -10.501 -8.983 -2.382 1.00 95.44 181 TYR A C 1
ATOM 1525 O O . TYR A 1 181 ? -9.880 -8.502 -3.337 1.00 95.44 181 TYR A O 1
ATOM 1533 N N . CYS A 1 182 ? -10.053 -10.035 -1.708 1.00 92.56 182 CYS A N 1
ATOM 1534 C CA . CYS A 1 182 ? -8.766 -10.682 -1.953 1.00 92.56 182 CYS A CA 1
ATOM 1535 C C . CYS A 1 182 ? -8.838 -12.175 -1.572 1.00 92.56 182 CYS A C 1
ATOM 1537 O O . CYS A 1 182 ? -8.189 -12.590 -0.607 1.00 92.56 182 CYS A O 1
ATOM 1539 N N . PRO A 1 183 ? -9.660 -12.987 -2.266 1.00 88.12 183 PRO A N 1
ATOM 1540 C CA . PRO A 1 183 ? -9.854 -14.402 -1.938 1.00 88.12 183 PRO A CA 1
ATOM 1541 C C . PRO A 1 183 ? -8.555 -15.216 -1.997 1.00 88.12 183 PRO A C 1
ATOM 1543 O O . PRO A 1 183 ? -8.448 -16.240 -1.331 1.00 88.12 183 PRO A O 1
ATOM 1546 N N . GLU A 1 184 ? -7.537 -14.738 -2.716 1.00 85.31 184 GLU A N 1
ATOM 1547 C CA . GLU A 1 184 ? -6.203 -15.343 -2.798 1.00 85.31 184 GLU A CA 1
ATOM 1548 C C . GLU A 1 184 ? -5.482 -15.385 -1.444 1.00 85.31 184 GLU A C 1
ATOM 1550 O O . GLU A 1 184 ? -4.584 -16.198 -1.234 1.00 85.31 184 GLU A O 1
ATOM 1555 N N . LEU A 1 185 ? -5.879 -14.526 -0.502 1.00 81.00 185 LEU A N 1
ATOM 1556 C CA . LEU A 1 185 ? -5.401 -14.603 0.869 1.00 81.00 185 LEU A CA 1
ATOM 1557 C C . LEU A 1 185 ? -6.004 -15.819 1.602 1.00 81.00 185 LEU A C 1
ATOM 1559 O O . LEU A 1 185 ? -5.328 -16.384 2.457 1.00 81.00 185 LEU A O 1
ATOM 1563 N N . ASN A 1 186 ? -7.225 -16.262 1.293 1.00 67.38 186 ASN A N 1
ATOM 1564 C CA . ASN A 1 186 ? -8.012 -17.143 2.162 1.00 67.38 186 ASN A CA 1
ATOM 1565 C C . ASN A 1 186 ? -7.736 -18.652 2.010 1.00 67.38 186 ASN A C 1
ATOM 1567 O O . ASN A 1 186 ? -8.580 -19.394 1.514 1.00 67.38 186 ASN A O 1
ATOM 1571 N N . ILE A 1 187 ? -6.581 -19.132 2.482 1.00 56.50 187 ILE A N 1
ATOM 1572 C CA . ILE A 1 187 ? -6.302 -20.583 2.509 1.00 56.50 187 ILE A CA 1
ATOM 1573 C C . ILE A 1 187 ? -6.214 -21.169 3.934 1.00 56.50 187 ILE A C 1
ATOM 1575 O O . ILE A 1 187 ? -6.309 -22.383 4.075 1.00 56.50 187 ILE A O 1
ATOM 1579 N N . ILE A 1 188 ? -6.123 -20.377 5.016 1.00 54.31 188 ILE A N 1
ATOM 1580 C CA . ILE A 1 188 ? -6.121 -20.916 6.398 1.00 54.31 188 ILE A CA 1
ATOM 1581 C C . ILE A 1 188 ? -6.760 -19.922 7.386 1.00 54.31 188 ILE A C 1
ATOM 1583 O O . ILE A 1 188 ? -6.191 -18.865 7.665 1.00 54.31 188 ILE A O 1
ATOM 1587 N N . ILE A 1 189 ? -7.906 -20.293 7.961 1.00 55.25 189 ILE A N 1
ATOM 1588 C CA . ILE A 1 189 ? -8.581 -19.586 9.066 1.00 55.25 189 ILE A CA 1
ATOM 1589 C C . ILE A 1 189 ? -8.353 -20.389 10.362 1.00 55.25 189 ILE A C 1
ATOM 1591 O O . ILE A 1 189 ? -8.412 -21.617 10.326 1.00 55.25 189 ILE A O 1
ATOM 1595 N N . LYS A 1 190 ?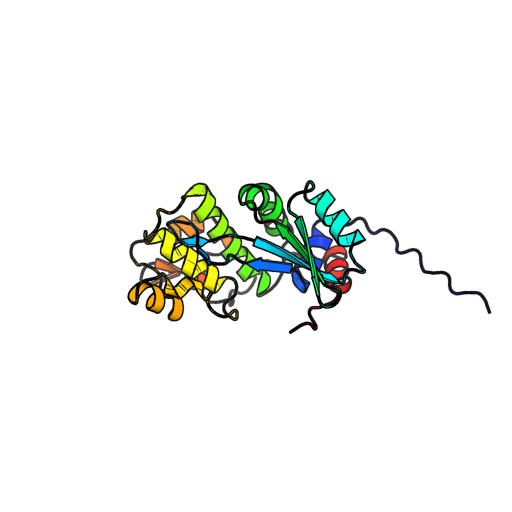 -8.069 -19.715 11.487 1.00 53.88 190 LYS A N 1
ATOM 1596 C CA . LYS A 1 190 ? -8.079 -20.306 12.844 1.00 53.88 190 LYS A CA 1
ATOM 1597 C C . LYS A 1 190 ? -9.345 -19.882 13.604 1.00 53.88 190 LYS A C 1
ATOM 1599 O O . LYS A 1 190 ? -10.163 -19.129 13.076 1.00 53.88 190 LYS A O 1
ATOM 1604 N N . ASP A 1 191 ? -9.489 -20.355 14.838 1.00 55.62 191 ASP A N 1
ATOM 1605 C CA . ASP A 1 191 ? -10.557 -19.972 15.766 1.00 55.62 191 ASP A CA 1
ATOM 1606 C C . ASP A 1 191 ? -10.813 -18.452 15.792 1.00 55.62 191 ASP A C 1
ATOM 1608 O O . ASP A 1 191 ? -9.912 -17.637 15.570 1.00 55.62 191 ASP A O 1
ATOM 1612 N N . ASN A 1 192 ? -12.061 -18.070 16.075 1.00 57.12 192 ASN A N 1
ATOM 1613 C CA . ASN A 1 192 ? -12.525 -16.676 16.160 1.00 57.12 192 ASN A CA 1
ATOM 1614 C C . ASN A 1 192 ? -12.452 -15.872 14.847 1.00 57.12 192 ASN A C 1
ATOM 1616 O O . ASN A 1 192 ? -12.362 -14.648 14.879 1.00 57.12 192 ASN A O 1
ATOM 1620 N N . ASN A 1 193 ? -12.509 -16.537 13.686 1.00 63.41 193 ASN A N 1
ATOM 1621 C CA . ASN A 1 193 ? -12.523 -15.892 12.363 1.00 63.41 193 ASN A CA 1
ATOM 1622 C C . ASN A 1 193 ? -11.245 -15.078 12.056 1.00 63.41 193 ASN A C 1
ATOM 1624 O O . ASN A 1 193 ? -11.254 -14.214 11.177 1.00 63.41 193 ASN A O 1
ATOM 1628 N N . ILE A 1 194 ? -10.138 -15.349 12.765 1.00 66.44 194 ILE A N 1
ATOM 1629 C CA . ILE A 1 194 ? -8.859 -14.660 12.562 1.00 66.44 194 ILE A CA 1
ATOM 1630 C C . ILE A 1 194 ? -8.121 -15.297 11.367 1.00 66.44 194 ILE A C 1
ATOM 1632 O O . ILE A 1 194 ? -7.784 -16.488 11.396 1.00 66.44 194 ILE A O 1
ATOM 1636 N N . PRO A 1 195 ? -7.822 -14.522 10.311 1.00 64.50 195 PRO A N 1
ATOM 1637 C CA . PRO A 1 195 ? -7.142 -15.013 9.117 1.00 64.50 195 PRO A CA 1
ATOM 1638 C C . PRO A 1 195 ? -5.628 -15.157 9.362 1.00 64.50 195 PRO A C 1
ATOM 1640 O O . PRO A 1 195 ? -4.882 -14.177 9.420 1.00 64.50 195 PRO A O 1
ATOM 1643 N N . LEU A 1 196 ? -5.137 -16.393 9.488 1.00 60.88 196 LEU A N 1
ATOM 1644 C CA . LEU A 1 196 ? -3.735 -16.682 9.832 1.00 60.88 196 LEU A CA 1
ATOM 1645 C C . LEU A 1 196 ? -2.744 -16.260 8.729 1.00 60.88 196 LEU A C 1
ATOM 1647 O O . LEU A 1 196 ? -1.606 -15.871 8.978 1.00 60.88 196 LEU A O 1
ATOM 1651 N N . ASN A 1 197 ? -3.211 -16.304 7.492 1.00 60.22 197 ASN A N 1
ATOM 1652 C CA . ASN A 1 197 ? -2.576 -15.855 6.254 1.00 60.22 197 ASN A CA 1
ATOM 1653 C C . ASN A 1 197 ? -2.317 -14.336 6.189 1.00 60.22 197 ASN A C 1
ATOM 1655 O O . ASN A 1 197 ? -1.450 -13.888 5.435 1.00 60.22 197 ASN A O 1
ATOM 1659 N N . ILE A 1 198 ? -3.028 -13.526 6.985 1.00 61.06 198 ILE A N 1
ATOM 1660 C CA . ILE A 1 198 ? -2.683 -12.106 7.143 1.00 61.06 198 ILE A CA 1
ATOM 1661 C C . ILE A 1 198 ? -1.345 -11.961 7.898 1.00 61.06 198 ILE A C 1
ATOM 1663 O O . ILE A 1 198 ? -0.628 -10.981 7.690 1.00 61.06 198 ILE A O 1
ATOM 1667 N N . TYR A 1 199 ? -0.957 -12.957 8.698 1.00 64.06 199 TYR A N 1
ATOM 1668 C CA . TYR A 1 199 ? 0.262 -12.947 9.510 1.00 64.06 199 TYR A CA 1
ATOM 1669 C C . TYR A 1 199 ? 1.411 -13.756 8.911 1.00 64.06 199 TYR A C 1
ATOM 1671 O O . TYR A 1 199 ? 2.554 -13.300 8.928 1.00 64.06 199 TYR A O 1
ATOM 1679 N N . ASN A 1 200 ? 1.119 -14.939 8.366 1.00 60.41 200 ASN A N 1
ATOM 1680 C CA . ASN A 1 200 ? 2.135 -15.887 7.924 1.00 60.41 200 ASN A CA 1
ATOM 1681 C C . ASN A 1 200 ? 2.369 -15.796 6.411 1.00 60.41 200 ASN A C 1
ATOM 1683 O O . ASN A 1 200 ? 1.472 -16.065 5.619 1.00 60.41 200 ASN A O 1
ATOM 1687 N N . ASN A 1 201 ? 3.614 -15.534 6.001 1.00 55.81 201 ASN A N 1
ATOM 1688 C CA . ASN A 1 201 ? 4.065 -15.680 4.605 1.00 55.81 201 ASN A CA 1
ATOM 1689 C C . ASN A 1 201 ? 4.292 -17.160 4.205 1.00 55.81 201 ASN A C 1
ATOM 1691 O O . ASN A 1 201 ? 5.002 -17.451 3.245 1.00 55.81 201 ASN A O 1
ATOM 1695 N N . GLN A 1 202 ? 3.737 -18.109 4.964 1.00 48.56 202 GLN A N 1
ATOM 1696 C CA . GLN A 1 202 ? 3.941 -19.546 4.794 1.00 48.56 202 GLN A CA 1
ATOM 1697 C C . GLN A 1 202 ? 2.650 -20.205 4.308 1.00 48.56 202 GLN A C 1
ATOM 1699 O O . GLN A 1 202 ? 1.957 -20.895 5.049 1.00 48.56 202 GLN A O 1
ATOM 1704 N N . ILE A 1 203 ? 2.328 -19.989 3.038 1.00 51.66 203 ILE A N 1
ATOM 1705 C CA . ILE A 1 203 ? 1.447 -20.880 2.286 1.00 51.66 203 ILE A CA 1
ATOM 1706 C C . ILE A 1 203 ? 2.334 -21.529 1.221 1.00 51.66 203 ILE A C 1
ATOM 1708 O O . ILE A 1 203 ? 3.139 -20.850 0.578 1.00 51.66 203 ILE A O 1
ATOM 1712 N N . LYS A 1 204 ? 2.233 -22.854 1.043 1.00 46.56 204 LYS A N 1
ATOM 1713 C CA . LYS A 1 204 ? 2.820 -23.522 -0.127 1.00 46.56 204 LYS A CA 1
ATOM 1714 C C . LYS A 1 204 ? 2.182 -22.882 -1.359 1.00 46.56 204 LYS A C 1
ATOM 1716 O O . LYS A 1 204 ? 1.000 -23.107 -1.611 1.00 46.56 204 LYS A O 1
ATOM 1721 N N . ILE A 1 205 ? 2.937 -22.055 -2.084 1.00 50.84 205 ILE A N 1
ATOM 1722 C CA . ILE A 1 205 ? 2.491 -21.432 -3.332 1.00 50.84 205 ILE A CA 1
ATOM 1723 C C . ILE A 1 205 ? 2.236 -22.582 -4.312 1.00 50.84 205 ILE A C 1
ATOM 1725 O O . ILE A 1 205 ? 3.170 -23.099 -4.912 1.00 50.84 205 ILE A O 1
ATOM 1729 N N . LYS A 1 206 ? 0.984 -23.041 -4.417 1.00 46.94 206 LYS A N 1
ATOM 1730 C CA . LYS A 1 206 ? 0.613 -24.119 -5.347 1.00 46.94 206 LYS A CA 1
ATOM 1731 C C . LYS A 1 206 ? 0.642 -23.654 -6.807 1.00 46.94 206 LYS A C 1
ATOM 1733 O O . LYS A 1 206 ? 0.798 -24.491 -7.681 1.00 46.94 206 LYS A O 1
ATOM 1738 N N . ASN A 1 207 ? 0.563 -22.343 -7.055 1.00 51.12 207 ASN A N 1
ATOM 1739 C CA . ASN A 1 207 ? 0.440 -21.762 -8.392 1.00 51.12 207 ASN A CA 1
ATOM 1740 C C . ASN A 1 207 ? 1.443 -20.616 -8.601 1.00 51.12 207 ASN A C 1
ATOM 1742 O O . ASN A 1 207 ? 1.051 -19.453 -8.673 1.00 51.12 207 ASN A O 1
ATOM 1746 N N . SER A 1 208 ? 2.743 -20.906 -8.675 1.00 59.91 208 SER A N 1
ATOM 1747 C CA . SER A 1 208 ? 3.683 -19.915 -9.206 1.00 59.91 208 SER A CA 1
ATOM 1748 C C . SER A 1 208 ? 3.542 -19.882 -10.725 1.00 59.91 208 SER A C 1
ATOM 1750 O O . SER A 1 208 ? 3.845 -20.876 -11.380 1.00 59.91 208 SER A O 1
ATOM 1752 N N . GLN A 1 209 ? 3.103 -18.752 -11.283 1.00 70.06 209 GLN A N 1
ATOM 1753 C CA . GLN A 1 209 ? 3.195 -18.498 -12.723 1.00 70.06 209 GLN A CA 1
ATOM 1754 C C . GLN A 1 209 ? 4.624 -18.812 -13.203 1.00 70.06 209 GLN A C 1
ATOM 1756 O O . GLN A 1 209 ? 5.592 -18.428 -12.530 1.00 70.06 209 GLN A O 1
ATOM 1761 N N . GLU A 1 210 ? 4.760 -19.511 -14.333 1.00 76.56 210 GLU A N 1
ATOM 1762 C CA . GLU A 1 210 ? 6.067 -19.883 -14.886 1.00 76.56 210 GLU A CA 1
ATOM 1763 C C . GLU A 1 210 ? 6.979 -18.660 -15.069 1.00 76.56 210 GLU A C 1
ATOM 1765 O O . GLU A 1 210 ? 6.529 -17.525 -15.282 1.00 76.56 210 GLU A O 1
ATOM 1770 N N . LEU A 1 211 ? 8.288 -18.874 -14.924 1.00 77.56 211 LEU A N 1
ATOM 1771 C CA . LEU A 1 211 ? 9.283 -17.824 -15.115 1.00 77.56 211 LEU A CA 1
ATOM 1772 C C . LEU A 1 211 ? 9.368 -17.466 -16.600 1.00 77.56 211 LEU A C 1
ATOM 1774 O O . LEU A 1 211 ? 9.883 -18.224 -17.413 1.00 77.56 211 LEU A O 1
ATOM 1778 N N . ASN A 1 212 ? 8.860 -16.285 -16.941 1.00 86.69 212 ASN A N 1
ATOM 1779 C CA . ASN A 1 212 ? 8.949 -15.725 -18.281 1.00 86.69 212 ASN A CA 1
ATOM 1780 C C . ASN A 1 212 ? 10.265 -14.944 -18.452 1.00 86.69 212 ASN A C 1
ATOM 1782 O O . ASN A 1 212 ? 10.693 -14.237 -17.537 1.00 86.69 212 ASN A O 1
ATOM 1786 N N . ILE A 1 213 ? 10.873 -15.022 -19.638 1.00 88.81 213 ILE A N 1
ATOM 1787 C CA . ILE A 1 213 ? 12.128 -14.330 -19.963 1.00 88.81 213 ILE A CA 1
ATOM 1788 C C . ILE A 1 213 ? 12.074 -12.817 -19.704 1.00 88.81 213 ILE A C 1
ATOM 1790 O O . ILE A 1 213 ? 13.047 -12.244 -19.224 1.00 88.81 213 ILE A O 1
ATOM 1794 N N . ASP A 1 214 ? 10.937 -12.166 -19.944 1.00 90.31 214 ASP A N 1
ATOM 1795 C CA . ASP A 1 214 ? 10.780 -10.731 -19.711 1.00 90.31 214 ASP A CA 1
ATOM 1796 C C . ASP A 1 214 ? 10.765 -10.400 -18.220 1.00 90.31 214 ASP A C 1
ATOM 1798 O O . ASP A 1 214 ? 11.354 -9.404 -17.812 1.00 90.31 214 ASP A O 1
ATOM 1802 N N . PHE A 1 215 ? 10.173 -11.267 -17.390 1.00 89.81 215 PHE A N 1
ATOM 1803 C CA . PHE A 1 215 ? 10.264 -11.132 -15.935 1.00 89.81 215 PHE A CA 1
ATOM 1804 C C . PHE A 1 215 ? 11.720 -11.226 -15.474 1.00 89.81 215 PHE A C 1
ATOM 1806 O O . PHE A 1 215 ? 12.159 -10.427 -14.652 1.00 89.81 215 PHE A O 1
ATOM 1813 N N . ILE A 1 216 ? 12.471 -12.192 -16.008 1.00 88.12 216 ILE A N 1
ATOM 1814 C CA . ILE A 1 216 ? 13.888 -12.372 -15.672 1.00 88.12 216 ILE A CA 1
ATOM 1815 C C . ILE A 1 216 ? 14.693 -11.134 -16.091 1.00 88.12 216 ILE A C 1
ATOM 1817 O O . ILE A 1 216 ? 15.482 -10.632 -15.299 1.00 88.12 216 ILE A O 1
ATOM 1821 N N . LYS A 1 217 ? 14.451 -10.580 -17.286 1.00 88.25 217 LYS A N 1
ATOM 1822 C CA . LYS A 1 217 ? 15.089 -9.328 -17.731 1.00 88.25 217 LYS A CA 1
ATOM 1823 C C . LYS A 1 217 ? 14.795 -8.165 -16.786 1.00 88.25 217 LYS A C 1
ATOM 1825 O O . LYS A 1 217 ? 15.720 -7.490 -16.358 1.00 88.25 217 LYS A O 1
ATOM 1830 N N . GLY A 1 218 ? 13.530 -7.974 -16.403 1.00 85.06 218 GLY A N 1
ATOM 1831 C CA . GLY A 1 218 ? 13.154 -6.926 -15.452 1.00 85.06 218 GLY A CA 1
ATOM 1832 C C . GLY A 1 218 ? 13.837 -7.081 -14.091 1.00 85.06 218 GLY A C 1
ATOM 1833 O O . GLY A 1 218 ? 14.157 -6.087 -13.451 1.00 85.06 218 GLY A O 1
ATOM 1834 N N . LEU A 1 219 ? 14.099 -8.318 -13.659 1.00 86.44 219 LEU A N 1
ATOM 1835 C CA . LEU A 1 219 ? 14.843 -8.593 -12.432 1.00 86.44 219 LEU A CA 1
ATOM 1836 C C . LEU A 1 219 ? 16.311 -8.147 -12.526 1.00 86.44 219 LEU A C 1
ATOM 1838 O O . LEU A 1 219 ? 16.839 -7.613 -11.558 1.00 86.44 219 LEU A O 1
ATOM 1842 N N . PHE A 1 220 ? 16.969 -8.358 -13.667 1.00 85.88 220 PHE A N 1
ATOM 1843 C CA . PHE A 1 220 ? 18.383 -8.006 -13.856 1.00 85.88 220 PHE A CA 1
ATOM 1844 C C . PHE A 1 220 ? 18.619 -6.537 -14.202 1.00 85.88 220 PHE A C 1
ATOM 1846 O O . PHE A 1 220 ? 19.662 -6.000 -13.850 1.00 85.88 220 PHE A O 1
ATOM 1853 N N . ASP A 1 221 ? 17.655 -5.884 -14.848 1.00 81.81 221 ASP A N 1
ATOM 1854 C CA . ASP A 1 221 ? 17.694 -4.437 -15.094 1.00 81.81 221 ASP A CA 1
ATOM 1855 C C . ASP A 1 221 ? 17.362 -3.622 -13.837 1.00 81.81 221 ASP A C 1
ATOM 1857 O O . ASP A 1 221 ? 17.433 -2.393 -13.842 1.00 81.81 221 ASP A O 1
ATOM 1861 N N . SER A 1 222 ? 16.968 -4.299 -12.759 1.00 74.69 222 SER A N 1
ATOM 1862 C CA . SER A 1 222 ? 16.895 -3.685 -11.447 1.00 74.69 222 SER A CA 1
ATOM 1863 C C . SER A 1 222 ? 18.314 -3.403 -10.955 1.00 74.69 222 SER A C 1
ATOM 1865 O O . SER A 1 222 ? 19.161 -4.296 -10.941 1.00 74.69 222 SER A O 1
ATOM 1867 N N . ASP A 1 223 ? 18.583 -2.167 -10.534 1.00 65.50 223 ASP A N 1
ATOM 1868 C CA . ASP A 1 223 ? 19.883 -1.816 -9.945 1.00 65.50 223 ASP A CA 1
ATOM 1869 C C . ASP A 1 223 ? 20.176 -2.596 -8.649 1.00 65.50 223 ASP A C 1
ATOM 1871 O O . ASP A 1 223 ? 21.304 -2.564 -8.155 1.00 65.50 223 ASP A O 1
ATOM 1875 N N . GLY A 1 224 ? 19.167 -3.290 -8.104 1.00 53.91 224 GLY A N 1
ATOM 1876 C CA . GLY A 1 224 ? 19.207 -3.943 -6.813 1.00 53.91 224 GLY A CA 1
ATOM 1877 C C . GLY A 1 224 ? 19.310 -2.884 -5.726 1.00 53.91 224 GLY A C 1
ATOM 1878 O O . GLY A 1 224 ? 20.212 -2.048 -5.704 1.00 53.91 224 GLY A O 1
ATOM 1879 N N . SER A 1 225 ? 18.400 -2.894 -4.760 1.00 44.03 225 SER A N 1
ATOM 1880 C CA . SER A 1 225 ? 18.574 -2.075 -3.565 1.00 44.03 225 SER A CA 1
ATOM 1881 C C . SER A 1 225 ? 19.768 -2.569 -2.721 1.00 44.03 225 SER A C 1
ATOM 1883 O O . SER A 1 225 ? 19.574 -3.083 -1.625 1.00 44.03 225 SER A O 1
ATOM 1885 N N . ASN A 1 226 ? 21.010 -2.336 -3.159 1.00 34.22 226 ASN A N 1
ATOM 1886 C CA . ASN A 1 226 ? 22.203 -2.242 -2.301 1.00 34.22 226 ASN A CA 1
ATOM 1887 C C . ASN A 1 226 ? 22.210 -0.910 -1.519 1.00 34.22 226 ASN A C 1
ATOM 1889 O O . ASN A 1 226 ? 23.249 -0.360 -1.173 1.00 34.22 226 ASN A O 1
ATOM 1893 N N . LEU A 1 227 ? 21.019 -0.369 -1.265 1.00 34.84 227 LEU A N 1
ATOM 1894 C CA . LEU A 1 227 ? 20.756 0.885 -0.580 1.00 34.84 227 LEU A CA 1
ATOM 1895 C C . LEU A 1 227 ? 19.894 0.570 0.648 1.00 34.84 227 LEU A C 1
ATOM 1897 O O . LEU A 1 227 ? 18.736 0.987 0.734 1.00 34.84 227 LEU A O 1
ATOM 1901 N N . VAL A 1 228 ? 20.450 -0.238 1.552 1.00 31.02 228 VAL A N 1
ATOM 1902 C CA . VAL A 1 228 ? 19.989 -0.376 2.941 1.00 31.02 228 VAL A CA 1
ATOM 1903 C C . VAL A 1 228 ? 21.012 0.295 3.836 1.00 31.02 228 VAL A C 1
ATOM 1905 O O . VAL A 1 228 ? 22.211 -0.006 3.658 1.00 31.02 228 VAL A O 1
#

Radius of gyration: 19.24 Å; chains: 1; bounding box: 58×42×58 Å

Secondary structure (DSSP, 8-state):
---------------HHHHHHHHHHHEEEE--EEE-SS-EEE--EEEEEEEGGGHHHHHHHHHHTTT-SEEEE-STTEEEEEE--HHHIIIIIHHHHHHS---HHHHHHHHHHHHHHHIIIII-PPTTSHHHHHHHHHHHHHSTTSPPPGGGGGS-HHHHHHHHHTPPPTTS-HHHHHHHH-GGG-S-B-GGG-BGGGT------S------HHHHHHHHSS------

Foldseek 3Di:
DDDPPDPPPPPPPQDLLLVLLLCLFFKDWFWAWDDDDPAIATFTKIKGKAALVCVVVVVSVCVVLVVAFDWDDDPPRMIMGMHGPLVSCVVRVLVSCVVNPRDALLNLLSLLSQLLSCCCPPVVDDGPDLSRLVSLLSNCLSPVPDDHDPVCVVPDPVSSVCSVVSPGDLPDQPVVSCVVGRVVQPDDADPSNDRCSSHDSDDPCPDDDDNDPSSVVSNVVHPGCPPD